Protein AF-A0A2Z5FYG1-F1 (afdb_monomer)

Secondary structure (DSSP, 8-state):
-----------PPPP-----HHHHHHHHHHHHHHH------------PPPP-------------------HHHHHHHHHHHHHHHHHHHHH--SPPPHHHHHHHHHHHHHHHTT-HHHHHHHHHHHHHHHHHHHHHT--------HHHHHHHHHHHHHHHHHHHHHS--------HHHHHHHHHHHHHHHHHHTT-HHHHHHHHHHHHHHHHHHHH-TT---S----------------

Structure (mmCIF, N/CA/C/O backbone):
data_AF-A0A2Z5FYG1-F1
#
_entry.id   AF-A0A2Z5FYG1-F1
#
loop_
_atom_site.group_PDB
_atom_site.id
_atom_site.type_symbol
_atom_site.label_ato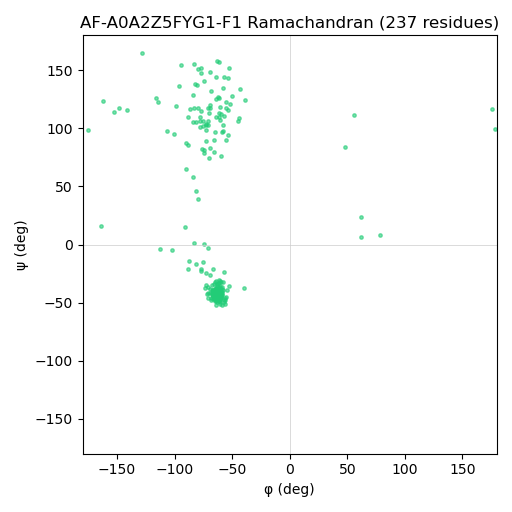m_id
_atom_site.label_alt_id
_atom_site.label_comp_id
_atom_site.label_asym_id
_atom_site.label_entity_id
_atom_site.label_seq_id
_atom_site.pdbx_PDB_ins_code
_atom_site.Cartn_x
_atom_site.Cartn_y
_atom_site.Cartn_z
_atom_site.occupancy
_atom_site.B_iso_or_equiv
_atom_site.auth_seq_id
_atom_site.auth_comp_id
_atom_site.auth_asym_id
_atom_site.auth_atom_id
_atom_site.pdbx_PDB_model_num
ATOM 1 N N . MET A 1 1 ? 10.263 -29.405 50.303 1.00 43.31 1 MET A N 1
ATOM 2 C CA . MET A 1 1 ? 11.324 -29.029 49.344 1.00 43.31 1 MET A CA 1
ATOM 3 C C . MET A 1 1 ? 10.653 -28.436 48.115 1.00 43.31 1 MET A C 1
ATOM 5 O O . MET A 1 1 ? 9.920 -29.148 47.447 1.00 43.31 1 MET A O 1
ATOM 9 N N . LEU A 1 2 ? 10.812 -27.130 47.892 1.00 42.00 2 LEU A N 1
ATOM 10 C CA . LEU A 1 2 ? 10.234 -26.384 46.769 1.00 42.00 2 LEU A CA 1
ATOM 11 C C . LEU A 1 2 ? 11.312 -26.226 45.690 1.00 42.00 2 LEU A C 1
ATOM 13 O O . LEU A 1 2 ? 12.355 -25.636 45.960 1.00 42.00 2 LEU A O 1
ATOM 17 N N . PHE A 1 3 ? 11.075 -26.762 44.493 1.00 39.72 3 PHE A N 1
ATOM 18 C CA . PHE A 1 3 ? 11.929 -26.532 43.326 1.00 39.72 3 PHE A CA 1
ATOM 19 C C . PHE A 1 3 ? 11.439 -25.282 42.585 1.00 39.72 3 PHE A C 1
ATOM 21 O O . PHE A 1 3 ? 10.370 -25.288 41.978 1.00 39.72 3 PHE A O 1
ATOM 28 N N . LEU A 1 4 ? 12.226 -24.207 42.645 1.00 47.41 4 LEU A N 1
ATOM 29 C CA . LEU A 1 4 ? 12.087 -23.033 41.784 1.00 47.41 4 LEU A CA 1
ATOM 30 C C . LEU A 1 4 ? 12.813 -23.322 40.463 1.00 47.41 4 LEU A C 1
ATOM 32 O O . LEU A 1 4 ? 14.042 -23.339 40.412 1.00 47.41 4 LEU A O 1
ATOM 36 N N . GLY A 1 5 ? 12.053 -23.587 39.400 1.00 41.00 5 GLY A N 1
ATOM 37 C CA . GLY A 1 5 ? 12.577 -23.732 38.041 1.00 41.00 5 GLY A CA 1
ATOM 38 C C . GLY A 1 5 ? 12.794 -22.365 37.396 1.00 41.00 5 GLY A C 1
ATOM 39 O O . GLY A 1 5 ? 11.836 -21.697 37.018 1.00 41.00 5 GLY A O 1
ATOM 40 N N . GLY A 1 6 ? 14.054 -21.944 37.279 1.00 40.22 6 GLY A N 1
ATOM 41 C CA . GLY A 1 6 ? 14.446 -20.745 36.544 1.00 40.22 6 GLY A CA 1
ATOM 42 C C . GLY A 1 6 ? 14.439 -20.987 35.034 1.00 40.22 6 GLY A C 1
ATOM 43 O O . GLY A 1 6 ? 15.247 -21.758 34.520 1.00 40.22 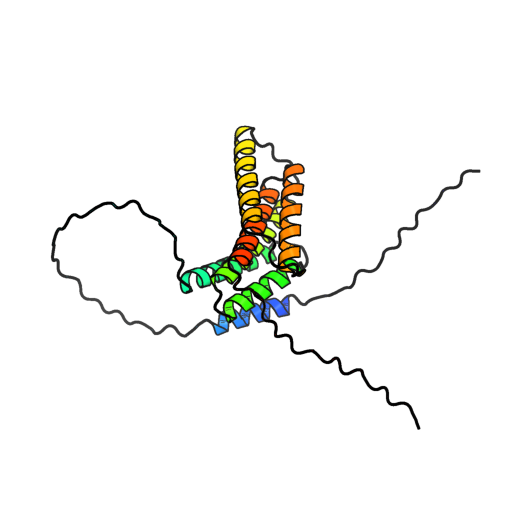6 GLY A O 1
ATOM 44 N N . CYS A 1 7 ? 13.557 -20.297 34.309 1.00 40.06 7 CYS A N 1
ATOM 45 C CA . CYS A 1 7 ? 13.637 -20.195 32.853 1.00 40.06 7 CYS A CA 1
ATOM 46 C C . CYS A 1 7 ? 14.763 -19.225 32.470 1.00 40.06 7 CYS A C 1
ATOM 48 O O . CYS A 1 7 ? 14.637 -18.010 32.610 1.00 40.06 7 CYS A O 1
ATOM 50 N N . SER A 1 8 ? 15.870 -19.778 31.977 1.00 42.34 8 SER A N 1
ATOM 51 C CA . SER A 1 8 ? 16.964 -19.024 31.369 1.00 42.34 8 SER A CA 1
ATOM 52 C C . SER A 1 8 ? 16.563 -18.620 29.945 1.00 42.34 8 SER A C 1
ATOM 54 O O . SER A 1 8 ? 16.493 -19.456 29.043 1.00 42.34 8 SER A O 1
ATOM 56 N N . PHE A 1 9 ? 16.252 -17.339 29.745 1.00 38.59 9 PHE A N 1
ATOM 57 C CA . PHE A 1 9 ? 15.962 -16.772 28.429 1.00 38.59 9 PHE A CA 1
ATOM 58 C C . PHE A 1 9 ? 17.288 -16.535 27.689 1.00 38.59 9 PHE A C 1
ATOM 60 O O . PHE A 1 9 ? 18.014 -15.584 27.974 1.00 38.59 9 PHE A O 1
ATOM 67 N N . ARG A 1 10 ? 17.640 -17.436 26.762 1.00 35.72 10 ARG A N 1
ATOM 68 C CA . ARG A 1 10 ? 18.779 -17.254 25.851 1.00 35.72 10 ARG A CA 1
ATOM 69 C C . ARG A 1 10 ? 18.451 -16.158 24.839 1.00 35.72 10 ARG A C 1
ATOM 71 O O . ARG A 1 10 ? 17.609 -16.342 23.965 1.00 35.72 10 ARG A O 1
ATOM 78 N N . GLN A 1 11 ? 19.166 -15.045 24.934 1.00 36.22 11 GLN A N 1
ATOM 79 C CA . GLN A 1 11 ? 19.187 -13.990 23.931 1.00 36.22 11 GLN A CA 1
ATOM 80 C C . GLN A 1 11 ? 19.980 -14.489 22.714 1.00 36.22 11 GLN A C 1
ATOM 82 O O . GLN A 1 11 ? 21.205 -14.588 22.747 1.00 36.22 11 GLN A O 1
ATOM 87 N N . VAL A 1 12 ? 19.268 -14.881 21.656 1.00 35.41 12 VAL A N 1
ATOM 88 C CA . VAL A 1 12 ? 19.871 -15.263 20.374 1.00 35.41 12 VAL A CA 1
ATOM 89 C C . VAL A 1 12 ? 20.201 -13.975 19.621 1.00 35.41 12 VAL A C 1
ATOM 91 O O . VAL A 1 12 ? 19.312 -13.174 19.338 1.00 35.41 12 VAL A O 1
ATOM 94 N N . GLY A 1 13 ? 21.489 -13.753 19.354 1.00 39.62 13 GLY A N 1
ATOM 95 C CA . GLY A 1 13 ? 21.976 -12.614 18.581 1.00 39.62 13 GLY A CA 1
ATOM 96 C C . GLY A 1 13 ? 21.397 -12.622 17.167 1.00 39.62 13 GLY A C 1
ATOM 97 O O . GLY A 1 13 ? 21.615 -13.564 16.409 1.00 39.62 13 GLY A O 1
ATOM 98 N N . GLY A 1 14 ? 20.649 -11.572 16.829 1.00 30.64 14 GLY A N 1
ATOM 99 C CA . GLY A 1 14 ? 20.221 -11.301 15.461 1.00 30.64 14 GLY A CA 1
ATOM 100 C C . GLY A 1 14 ? 21.373 -10.716 14.633 1.00 30.64 14 GLY A C 1
ATOM 101 O O . GLY A 1 14 ? 22.222 -10.012 15.186 1.00 30.64 14 GLY A O 1
ATOM 102 N N . PRO A 1 15 ? 21.433 -10.991 13.320 1.00 33.28 15 PRO A N 1
ATOM 103 C CA . PRO A 1 15 ? 22.484 -10.473 12.459 1.00 33.28 15 PRO A CA 1
ATOM 104 C C . PRO A 1 15 ? 22.333 -8.957 12.264 1.00 33.28 15 PRO A C 1
ATOM 106 O O . PRO A 1 15 ? 21.329 -8.465 11.751 1.00 33.28 15 PRO A O 1
ATOM 109 N N . THR A 1 16 ? 23.359 -8.209 12.665 1.00 35.19 16 THR A N 1
ATOM 110 C CA . THR A 1 16 ? 23.525 -6.783 12.370 1.00 35.19 16 THR A CA 1
ATOM 111 C C . THR A 1 16 ? 23.899 -6.591 10.903 1.00 35.19 16 THR A C 1
ATOM 113 O O . THR A 1 16 ? 25.077 -6.533 10.557 1.00 35.19 16 THR A O 1
ATOM 116 N N . TRP A 1 17 ? 22.899 -6.463 10.033 1.00 36.38 17 TRP A N 1
ATOM 117 C CA . TRP A 1 17 ? 23.081 -5.891 8.699 1.00 36.38 17 TRP A CA 1
ATOM 118 C C . TRP A 1 17 ? 22.847 -4.384 8.782 1.00 36.38 17 TRP A C 1
ATOM 120 O O . TRP A 1 17 ? 21.736 -3.885 8.620 1.00 36.38 17 TRP A O 1
ATOM 130 N N . LEU A 1 18 ? 23.915 -3.651 9.090 1.00 34.00 18 LEU A N 1
ATOM 131 C CA . LEU A 1 18 ? 23.939 -2.196 9.008 1.00 34.00 18 LEU A CA 1
ATOM 132 C C . LEU A 1 18 ? 24.028 -1.810 7.521 1.00 34.00 18 LEU A C 1
ATOM 134 O O . LEU A 1 18 ? 25.109 -1.527 7.010 1.00 34.00 18 LEU A O 1
ATOM 138 N N . LEU A 1 19 ? 22.905 -1.871 6.796 1.00 43.19 19 LEU A N 1
ATOM 139 C CA . LEU A 1 19 ? 22.842 -1.278 5.462 1.00 43.19 19 LEU A CA 1
ATOM 140 C C . LEU A 1 19 ? 22.858 0.244 5.612 1.00 43.19 19 LEU A C 1
ATOM 142 O O . LEU A 1 19 ? 21.970 0.850 6.216 1.00 43.19 19 LEU A O 1
ATOM 146 N N . ASP A 1 20 ? 23.907 0.837 5.062 1.00 41.97 20 ASP A N 1
ATOM 147 C CA . ASP A 1 20 ? 24.180 2.261 5.081 1.00 41.97 20 ASP A CA 1
ATOM 148 C C . ASP A 1 20 ? 23.065 3.045 4.366 1.00 41.97 20 ASP A C 1
ATOM 150 O O . ASP A 1 20 ? 22.883 2.948 3.148 1.00 41.97 20 ASP A O 1
ATOM 154 N N . GLN A 1 21 ? 22.303 3.840 5.126 1.00 45.19 21 GLN A N 1
ATOM 155 C CA . GLN A 1 21 ? 21.265 4.722 4.581 1.00 45.19 21 GLN A CA 1
ATOM 156 C C . GLN A 1 21 ? 21.822 5.699 3.534 1.00 45.19 21 GLN A C 1
ATOM 158 O O . GLN A 1 21 ? 21.064 6.154 2.671 1.00 45.19 21 GLN A O 1
ATOM 163 N N . SER A 1 22 ? 23.127 5.991 3.575 1.00 48.62 22 SER A N 1
ATOM 164 C CA . SER A 1 22 ? 23.772 6.890 2.624 1.00 48.62 22 SER A CA 1
ATOM 165 C C . SER A 1 22 ? 23.931 6.280 1.223 1.00 48.62 22 SER A C 1
ATOM 167 O O . SER A 1 22 ? 23.905 7.005 0.230 1.00 48.62 22 SER A O 1
ATOM 169 N N . SER A 1 23 ? 23.959 4.946 1.099 1.00 52.69 23 SER A N 1
ATOM 170 C CA . SER A 1 23 ? 23.992 4.266 -0.205 1.00 52.69 23 SER A CA 1
ATOM 171 C C . SER A 1 23 ? 22.669 4.414 -0.961 1.00 52.69 23 SER A C 1
ATOM 173 O O . SER A 1 23 ? 22.653 4.635 -2.172 1.00 52.69 23 SER A O 1
ATOM 175 N N . LEU A 1 24 ? 21.544 4.351 -0.241 1.00 49.91 24 LEU A N 1
ATOM 176 C CA . LEU A 1 24 ? 20.231 4.569 -0.839 1.00 49.91 24 LEU A CA 1
ATOM 177 C C . LEU A 1 24 ? 20.052 6.045 -1.196 1.00 49.91 24 LEU A C 1
ATOM 179 O O . LEU A 1 24 ? 19.647 6.324 -2.318 1.00 49.91 24 LEU A O 1
ATOM 183 N N . SER A 1 25 ? 20.384 6.993 -0.308 1.00 55.81 25 SER A N 1
ATOM 184 C CA . SER A 1 25 ? 20.294 8.433 -0.619 1.00 55.81 25 SER A CA 1
ATOM 185 C C . SER A 1 25 ? 21.180 8.850 -1.799 1.00 55.81 25 SER A C 1
ATOM 187 O O . SER A 1 25 ? 20.731 9.656 -2.613 1.00 55.81 25 SER A O 1
ATOM 189 N N . ALA A 1 26 ? 22.365 8.254 -1.957 1.00 55.12 26 ALA A N 1
ATOM 190 C CA . ALA A 1 26 ? 23.214 8.443 -3.132 1.00 55.12 26 ALA A CA 1
ATOM 191 C C . ALA A 1 26 ? 22.562 7.886 -4.412 1.00 55.12 26 ALA A C 1
ATOM 193 O O . ALA A 1 26 ? 22.450 8.604 -5.404 1.00 55.12 26 ALA A O 1
ATOM 194 N N . GLN A 1 27 ? 22.015 6.663 -4.365 1.00 57.75 27 GLN A N 1
ATOM 195 C CA . GLN A 1 27 ? 21.244 6.098 -5.485 1.00 57.75 27 GLN A CA 1
ATOM 196 C C . GLN A 1 27 ? 20.013 6.950 -5.842 1.00 57.75 27 GLN A C 1
ATOM 198 O O . GLN A 1 27 ? 19.636 7.027 -7.012 1.00 57.75 27 GLN A O 1
ATOM 203 N N . TRP A 1 28 ? 19.388 7.609 -4.859 1.00 57.28 28 TRP A N 1
ATOM 204 C CA . TRP A 1 28 ? 18.275 8.536 -5.077 1.00 57.28 28 TRP A CA 1
ATOM 205 C C . TRP A 1 28 ? 18.728 9.852 -5.731 1.00 57.28 28 TRP A C 1
ATOM 207 O O . TRP A 1 28 ? 18.057 10.329 -6.648 1.00 57.28 28 TRP A O 1
ATOM 217 N N . ALA A 1 29 ? 19.852 10.428 -5.294 1.00 54.88 29 ALA A N 1
ATOM 218 C CA . ALA A 1 29 ? 20.389 11.678 -5.835 1.00 54.88 29 ALA A CA 1
ATOM 219 C C . ALA A 1 29 ? 20.848 11.530 -7.298 1.00 54.88 29 ALA A C 1
ATOM 221 O O . ALA A 1 29 ? 20.480 12.350 -8.143 1.00 54.88 29 ALA A O 1
ATOM 222 N N . ASP A 1 30 ? 21.550 10.441 -7.622 1.00 53.47 30 ASP A N 1
ATOM 223 C CA . ASP A 1 30 ? 22.027 10.160 -8.982 1.00 53.47 30 ASP A CA 1
ATOM 224 C C . ASP A 1 30 ? 20.871 9.950 -9.977 1.00 53.47 30 ASP A C 1
ATOM 226 O O . ASP A 1 30 ? 20.964 10.319 -11.153 1.00 53.47 30 ASP A O 1
ATOM 230 N N . LEU A 1 31 ? 19.739 9.409 -9.512 1.00 49.47 31 LEU A N 1
ATOM 231 C CA . LEU A 1 31 ? 18.549 9.175 -10.334 1.00 49.47 31 LEU A CA 1
ATOM 232 C C . LEU A 1 31 ? 17.790 10.472 -10.665 1.00 49.47 31 LEU A C 1
ATOM 234 O O . LEU A 1 31 ? 17.264 10.613 -11.775 1.00 49.47 31 LEU A O 1
ATOM 238 N N . VAL A 1 32 ? 17.724 11.413 -9.716 1.00 56.59 32 VAL A N 1
ATOM 239 C CA . VAL A 1 32 ? 17.143 12.748 -9.944 1.00 56.59 32 VAL A CA 1
ATOM 240 C C . VAL A 1 32 ? 18.028 13.542 -10.907 1.00 56.59 32 VAL A C 1
ATOM 242 O O . VAL A 1 32 ? 17.509 14.152 -11.840 1.00 56.59 32 VAL A O 1
ATOM 245 N N . ALA A 1 33 ? 19.352 13.463 -10.741 1.00 52.75 33 ALA A N 1
ATOM 246 C CA . ALA A 1 33 ? 20.316 14.134 -11.610 1.00 52.75 33 ALA A CA 1
ATOM 247 C C . ALA A 1 33 ? 20.340 13.566 -13.044 1.00 52.75 33 ALA A C 1
ATOM 249 O O . ALA A 1 33 ? 20.490 14.316 -14.007 1.00 52.75 33 ALA A O 1
ATOM 250 N N . SER A 1 34 ? 20.138 12.254 -13.214 1.00 49.41 34 SER A N 1
ATOM 251 C CA . SER A 1 34 ? 20.194 11.608 -14.536 1.00 49.41 34 SER A CA 1
ATOM 252 C C . SER A 1 34 ? 18.947 11.835 -15.405 1.00 49.41 34 SER A C 1
ATOM 254 O O . SER A 1 34 ? 19.026 11.702 -16.623 1.00 49.41 34 SER A O 1
ATOM 256 N N . ASN A 1 35 ? 17.798 12.192 -14.816 1.00 47.94 35 ASN A N 1
ATOM 257 C CA . ASN A 1 35 ? 16.541 12.411 -15.555 1.00 47.94 35 ASN A CA 1
ATOM 258 C C . ASN A 1 35 ? 16.196 13.891 -15.788 1.00 47.94 35 ASN A C 1
ATOM 260 O O . ASN A 1 35 ? 15.241 14.201 -16.507 1.00 47.94 35 ASN A O 1
ATOM 264 N N . SER A 1 36 ? 16.981 14.823 -15.245 1.00 41.06 36 SER A N 1
ATOM 265 C CA . SER A 1 36 ? 16.921 16.233 -15.627 1.00 41.06 36 SER A CA 1
ATOM 266 C C . SER A 1 36 ? 17.566 16.448 -16.999 1.00 41.06 36 SER A C 1
ATOM 268 O O . SER A 1 36 ? 18.714 16.865 -17.108 1.00 41.06 36 SER A O 1
ATOM 270 N N . SER A 1 37 ? 16.822 16.173 -18.072 1.00 41.38 37 SER A N 1
ATOM 271 C CA . SER A 1 37 ? 17.194 16.663 -19.406 1.00 41.38 37 SER A CA 1
ATOM 272 C C . SER A 1 37 ? 17.154 18.201 -19.441 1.00 41.38 37 SER A C 1
ATOM 274 O O . SER A 1 37 ? 16.271 18.802 -18.816 1.00 41.38 37 SER A O 1
ATOM 276 N N . PRO A 1 38 ? 18.068 18.864 -20.174 1.00 40.81 38 PRO A N 1
ATOM 277 C CA . PRO A 1 38 ? 18.147 20.318 -20.210 1.00 40.81 38 PRO A CA 1
ATOM 278 C C . PRO A 1 38 ? 16.874 20.909 -20.824 1.00 40.81 38 PRO A C 1
ATOM 280 O O . PRO A 1 38 ? 16.472 20.565 -21.939 1.00 40.81 38 PRO A O 1
ATOM 283 N N . LYS A 1 39 ? 16.228 21.818 -20.085 1.00 38.03 39 LYS A N 1
ATOM 284 C CA . LYS A 1 39 ? 15.112 22.620 -20.592 1.00 38.03 39 LYS A CA 1
ATOM 285 C C . LYS A 1 39 ? 15.607 23.427 -21.793 1.00 38.03 39 LYS A C 1
ATOM 287 O O . LYS A 1 39 ? 16.398 24.349 -21.633 1.00 38.03 39 LYS A O 1
ATOM 292 N N . LYS A 1 40 ? 15.110 23.109 -22.990 1.00 43.22 40 LYS A N 1
ATOM 293 C CA . LYS A 1 40 ? 15.168 24.023 -24.136 1.00 43.22 40 LYS A CA 1
ATOM 294 C C . LYS A 1 40 ? 14.370 25.272 -23.761 1.00 43.22 40 LYS A C 1
ATOM 296 O O . LYS A 1 40 ? 13.148 25.200 -23.619 1.00 43.22 40 LYS A O 1
ATOM 301 N N . GLU A 1 41 ? 15.062 26.387 -23.562 1.00 44.53 41 GLU A N 1
ATOM 302 C CA . GLU A 1 41 ? 14.447 27.700 -23.395 1.00 44.53 41 GLU A CA 1
ATOM 303 C C . GLU A 1 41 ? 13.555 27.993 -24.603 1.00 44.53 41 GLU A C 1
ATOM 305 O O . GLU A 1 41 ? 14.001 28.027 -25.750 1.00 44.53 41 GLU A O 1
ATOM 310 N N . ARG A 1 42 ? 12.256 28.149 -24.343 1.00 39.62 42 ARG A N 1
ATOM 311 C CA . ARG A 1 42 ? 11.272 28.549 -25.341 1.00 39.62 42 ARG A CA 1
ATOM 312 C C . ARG A 1 42 ? 11.000 30.033 -25.136 1.00 39.62 42 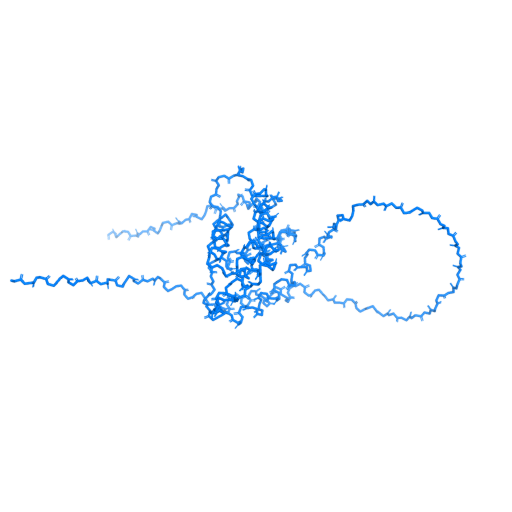ARG A C 1
ATOM 314 O O . ARG A 1 42 ? 10.185 30.411 -24.303 1.00 39.62 42 ARG A O 1
ATOM 321 N N . THR A 1 43 ? 11.699 30.863 -25.897 1.00 44.12 43 THR A N 1
ATOM 322 C CA . THR A 1 43 ? 11.382 32.277 -26.101 1.00 44.12 43 THR A CA 1
ATOM 323 C C . THR A 1 43 ? 9.992 32.389 -26.730 1.00 44.12 43 THR A C 1
ATOM 325 O O . THR A 1 43 ? 9.786 32.058 -27.895 1.00 44.12 43 THR A O 1
ATOM 328 N N . THR A 1 44 ? 9.006 32.830 -25.950 1.00 42.59 44 THR A N 1
ATOM 329 C CA . THR A 1 44 ? 7.662 33.182 -26.432 1.00 42.59 44 THR A CA 1
ATOM 330 C C . THR A 1 44 ? 7.492 34.697 -26.432 1.00 42.59 44 THR A C 1
ATOM 332 O O . THR A 1 44 ? 7.161 35.286 -25.407 1.00 42.59 44 THR A O 1
ATOM 335 N N . LEU A 1 45 ? 7.689 35.318 -27.598 1.00 40.72 45 LEU A N 1
ATOM 336 C CA . LEU A 1 45 ? 7.115 36.621 -27.941 1.00 40.72 45 LEU A CA 1
ATOM 337 C C . LEU A 1 45 ? 5.717 36.371 -28.528 1.00 40.72 45 LEU A C 1
ATOM 339 O O . LEU A 1 45 ? 5.580 35.705 -29.553 1.00 40.72 45 LEU A O 1
ATOM 343 N N . MET A 1 46 ? 4.677 36.858 -27.853 1.00 40.53 46 MET A N 1
ATOM 344 C CA . MET A 1 46 ? 3.298 36.832 -28.353 1.00 40.53 46 MET A CA 1
ATOM 345 C C . MET A 1 46 ? 3.037 37.959 -29.361 1.00 40.53 46 MET A C 1
ATOM 347 O O . MET A 1 46 ? 3.566 39.059 -29.205 1.00 40.53 46 MET A O 1
ATOM 351 N N . PRO A 1 47 ? 2.105 37.734 -30.303 1.00 45.34 47 PRO A N 1
ATOM 352 C CA . PRO A 1 47 ? 1.029 38.701 -30.534 1.00 45.34 47 PRO A CA 1
ATOM 353 C C . PRO A 1 47 ? -0.380 38.046 -30.514 1.00 45.34 47 PRO A C 1
ATOM 355 O O . PRO A 1 47 ? -0.496 36.818 -30.530 1.00 45.34 47 PRO A O 1
ATOM 358 N N . PRO A 1 48 ? -1.468 38.840 -30.404 1.00 48.66 48 PRO A N 1
ATOM 359 C CA . PRO A 1 48 ? -2.770 38.393 -29.886 1.00 48.66 48 PRO A CA 1
ATOM 360 C C . PRO A 1 48 ? -3.669 37.691 -30.927 1.00 48.66 48 PRO A C 1
ATOM 362 O O . PRO A 1 48 ? -3.573 37.988 -32.121 1.00 48.66 48 PRO A O 1
ATOM 365 N N . PRO A 1 49 ? -4.615 36.820 -30.508 1.00 44.00 49 PRO A N 1
ATOM 366 C CA . PRO A 1 49 ? -5.533 36.156 -31.430 1.00 44.00 49 PRO A CA 1
ATOM 367 C C . PRO A 1 49 ? -6.757 37.023 -31.775 1.00 44.00 49 PRO A C 1
ATOM 369 O O . PRO A 1 49 ? -7.484 37.508 -30.905 1.00 44.00 49 PRO A O 1
ATOM 372 N N . LYS A 1 50 ? -7.011 37.175 -33.082 1.00 41.50 50 LYS A N 1
ATOM 373 C CA . LYS A 1 50 ? -8.241 37.752 -33.645 1.00 41.50 50 LYS A CA 1
ATOM 374 C C . LYS A 1 50 ? -9.412 36.767 -33.528 1.00 41.50 50 LYS A C 1
ATOM 376 O O . LYS A 1 50 ? -9.268 35.569 -33.748 1.00 41.50 50 LYS A O 1
ATOM 381 N N . LYS A 1 51 ? -10.582 37.325 -33.212 1.00 46.28 51 LYS A N 1
ATOM 382 C CA . LYS A 1 51 ? -11.895 36.671 -33.124 1.00 46.28 51 LYS A CA 1
ATOM 383 C C . LYS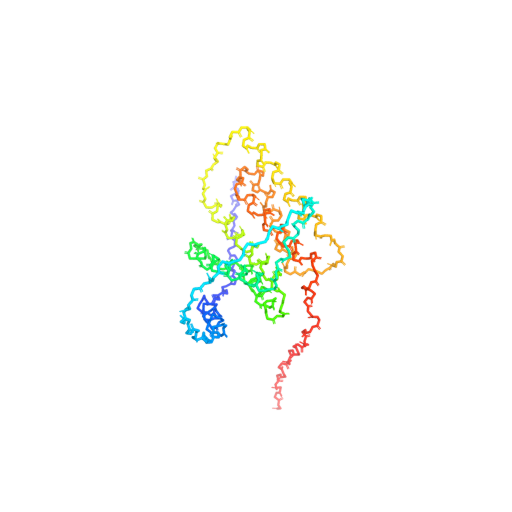 A 1 51 ? -12.292 35.992 -34.443 1.00 46.28 51 LYS A C 1
ATOM 385 O O . LYS A 1 51 ? -12.274 36.642 -35.484 1.00 46.28 51 LYS A O 1
ATOM 390 N N . ALA A 1 52 ? -12.800 34.765 -34.360 1.00 42.22 52 ALA A N 1
ATOM 391 C CA . ALA A 1 52 ? -13.802 34.242 -35.287 1.00 42.22 52 ALA A CA 1
ATOM 392 C C . ALA A 1 52 ? -14.706 33.254 -34.538 1.00 42.22 52 ALA A C 1
ATOM 394 O O . ALA A 1 52 ? -14.256 32.244 -34.002 1.00 42.22 52 ALA A O 1
ATOM 395 N N . ALA A 1 53 ? -15.987 33.598 -34.463 1.00 44.88 53 ALA A N 1
ATOM 396 C CA . ALA A 1 53 ? -17.045 32.755 -33.941 1.00 44.88 53 ALA A CA 1
ATOM 397 C C . ALA A 1 53 ? -17.493 31.755 -35.016 1.00 44.88 53 ALA A C 1
ATOM 399 O O . ALA A 1 53 ? -17.725 32.153 -36.154 1.00 44.88 53 ALA A O 1
ATOM 400 N N . ALA A 1 54 ? -17.714 30.495 -34.641 1.00 40.00 54 ALA A N 1
ATOM 401 C CA . ALA A 1 54 ? -18.615 29.602 -35.366 1.00 40.00 54 ALA A CA 1
ATOM 402 C C . ALA A 1 54 ? -19.196 28.548 -34.413 1.00 40.00 54 ALA A C 1
ATOM 404 O O . ALA A 1 54 ? -18.493 27.710 -33.855 1.00 40.00 54 ALA A O 1
ATOM 405 N N . LYS A 1 55 ? -20.514 28.638 -34.222 1.00 47.84 55 LYS A N 1
ATOM 406 C CA . LYS A 1 55 ? -21.378 27.688 -33.517 1.00 47.84 55 LYS A CA 1
ATOM 407 C C . LYS A 1 55 ? -21.282 26.290 -34.142 1.00 47.84 55 LYS A C 1
ATOM 409 O O . LYS A 1 55 ? -21.333 26.189 -35.364 1.00 47.84 55 LYS A O 1
ATOM 414 N N . LYS A 1 56 ? -21.348 25.236 -33.318 1.00 44.06 56 LYS A N 1
ATOM 415 C CA . LYS A 1 56 ? -22.167 24.036 -33.589 1.00 44.06 56 LYS A CA 1
ATOM 416 C C . LYS A 1 56 ? -22.383 23.218 -32.312 1.00 44.06 56 LYS A C 1
ATOM 418 O O . LYS A 1 56 ? -21.443 22.822 -31.636 1.00 44.06 56 LYS A O 1
ATOM 423 N N . ALA A 1 57 ? -23.658 23.011 -32.000 1.00 47.28 57 ALA A N 1
ATOM 424 C CA . ALA A 1 57 ? -24.150 22.077 -31.002 1.00 47.28 57 ALA A CA 1
ATOM 425 C C . ALA A 1 57 ? -23.928 20.626 -31.466 1.00 47.28 57 ALA A C 1
ATOM 427 O O . ALA A 1 57 ? -24.025 20.344 -32.660 1.00 47.28 57 ALA A O 1
ATOM 428 N N . GLY A 1 58 ? -23.696 19.704 -30.527 1.00 38.06 58 GLY A N 1
ATOM 429 C CA . GLY A 1 58 ? -23.638 18.275 -30.835 1.00 38.06 58 GLY A CA 1
ATOM 430 C C . GLY A 1 58 ? -23.321 17.382 -29.634 1.00 38.06 58 GLY A C 1
ATOM 431 O O . GLY A 1 58 ? -22.162 17.213 -29.296 1.00 38.06 58 GLY A O 1
ATOM 432 N N . LYS A 1 59 ? -24.381 16.791 -29.064 1.00 40.25 59 LYS A N 1
ATOM 433 C CA . LYS A 1 59 ? -24.456 15.534 -28.287 1.00 40.25 59 LYS A CA 1
ATOM 434 C C . LYS A 1 59 ? -23.565 15.348 -27.043 1.00 40.25 59 LYS A C 1
ATOM 436 O O . LYS A 1 59 ? -22.382 15.048 -27.119 1.00 40.25 59 LYS A O 1
ATOM 441 N N . LYS A 1 60 ? -24.239 15.332 -25.884 1.00 50.44 60 LYS A N 1
ATOM 442 C CA . LYS A 1 60 ? -23.823 14.583 -24.690 1.00 50.44 60 LYS A CA 1
ATOM 443 C C . LYS A 1 60 ? -23.782 13.085 -25.022 1.00 50.44 60 LYS A C 1
ATOM 445 O O . LYS A 1 60 ? -24.797 12.532 -25.440 1.00 50.44 60 LYS A O 1
ATOM 450 N N . THR A 1 61 ? -22.650 12.438 -24.777 1.00 43.78 61 THR A N 1
ATOM 451 C CA . THR A 1 61 ? -22.532 10.979 -24.640 1.00 43.78 61 THR A CA 1
ATOM 452 C C . THR A 1 61 ? -22.087 10.664 -23.211 1.00 43.78 61 THR A C 1
ATOM 454 O O . THR A 1 61 ? -21.068 11.207 -22.785 1.00 43.78 61 THR A O 1
ATOM 457 N N . PRO A 1 62 ? -22.803 9.812 -22.457 1.00 53.16 62 PRO A N 1
ATOM 458 C CA . PRO A 1 62 ? -22.275 9.205 -21.245 1.00 53.16 62 PRO A CA 1
ATOM 459 C C . PRO A 1 62 ? -21.460 7.975 -21.666 1.00 53.16 62 PRO A C 1
ATOM 461 O O . PRO A 1 62 ? -21.996 7.062 -22.288 1.00 53.16 62 PRO A O 1
ATOM 464 N N . GLY A 1 63 ? -20.156 7.956 -21.401 1.00 38.78 63 GLY A N 1
ATOM 465 C CA . GLY A 1 63 ? -19.332 6.824 -21.824 1.00 38.78 63 GLY A CA 1
ATOM 466 C C . GLY A 1 63 ? -17.888 6.906 -21.353 1.00 38.78 63 GLY A C 1
ATOM 467 O O . GLY A 1 63 ? -17.074 7.574 -21.974 1.00 38.78 63 GLY A O 1
ATOM 46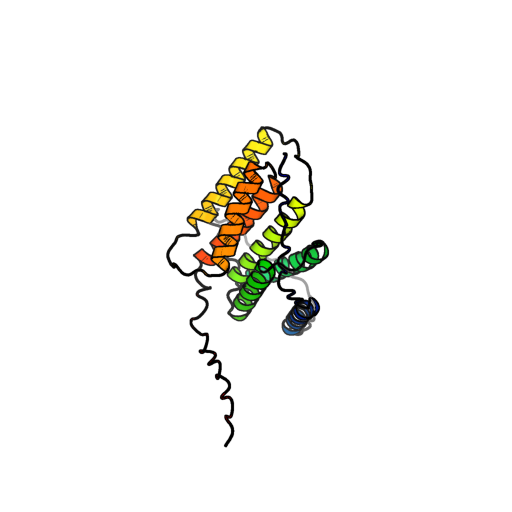8 N N . HIS A 1 64 ? -17.608 6.189 -20.265 1.00 40.47 64 HIS A N 1
ATOM 469 C CA . HIS A 1 64 ? -16.301 5.676 -19.847 1.00 40.47 64 HIS A CA 1
ATOM 470 C C . HIS A 1 64 ? -15.104 6.640 -19.865 1.00 40.47 64 HIS A C 1
ATOM 472 O O . HIS A 1 64 ? -14.224 6.570 -20.722 1.00 40.47 64 HIS A O 1
ATOM 478 N N . HIS A 1 65 ? -14.973 7.415 -18.786 1.00 38.28 65 HIS A N 1
ATOM 479 C CA . HIS A 1 65 ? -13.665 7.870 -18.313 1.00 38.28 65 HIS A CA 1
ATOM 480 C C . HIS A 1 65 ? -12.888 6.679 -17.730 1.00 38.28 65 HIS A C 1
ATOM 482 O O . HIS A 1 65 ? -12.740 6.543 -16.521 1.00 38.28 65 HIS A O 1
ATOM 488 N N . HIS A 1 66 ? -12.379 5.794 -18.587 1.00 42.59 66 HIS A N 1
ATOM 489 C CA . HIS A 1 66 ? -11.147 5.105 -18.226 1.00 42.59 66 HIS A CA 1
ATOM 490 C C . HIS A 1 66 ? -10.043 6.134 -18.418 1.00 42.59 66 HIS A C 1
ATOM 492 O O . HIS A 1 66 ? -9.665 6.425 -19.555 1.00 42.59 66 HIS A O 1
ATOM 498 N N . GLU A 1 67 ? -9.571 6.728 -17.321 1.00 47.91 67 GLU A N 1
ATOM 499 C CA . GLU A 1 67 ? -8.310 7.462 -17.302 1.00 47.91 67 GLU A CA 1
ATOM 500 C C . GLU A 1 67 ? -7.211 6.519 -17.803 1.00 47.91 67 GLU A C 1
ATOM 502 O O . GLU A 1 67 ? -6.583 5.764 -17.062 1.00 47.91 67 GLU A O 1
ATOM 507 N N . LYS A 1 68 ? -6.996 6.526 -19.119 1.00 54.69 68 LYS A N 1
ATOM 508 C CA . LYS A 1 68 ? -5.770 6.038 -19.726 1.00 54.69 68 LYS A CA 1
ATOM 509 C C . LYS A 1 68 ? -4.704 7.045 -19.327 1.00 54.69 68 LYS A C 1
ATOM 511 O O . LYS A 1 68 ? -4.432 7.990 -20.063 1.00 54.69 68 LYS A O 1
ATOM 516 N N . HIS A 1 69 ? -4.148 6.881 -18.130 1.00 56.06 69 HIS A N 1
ATOM 517 C CA . HIS A 1 69 ? -2.914 7.558 -17.776 1.00 56.06 69 HIS A CA 1
ATOM 518 C C . HIS A 1 69 ? -1.900 7.209 -18.865 1.00 56.06 69 HIS A C 1
ATOM 520 O O . HIS A 1 69 ? -1.596 6.042 -19.107 1.00 56.06 69 HIS A O 1
ATOM 526 N N . GLY A 1 70 ? -1.460 8.221 -19.610 1.00 66.50 70 GLY A N 1
ATOM 527 C CA . GLY A 1 70 ? -0.361 8.032 -20.543 1.00 66.50 70 GLY A CA 1
ATOM 528 C C . GLY A 1 70 ? 0.896 7.618 -19.769 1.00 66.50 70 GLY A C 1
ATOM 529 O O . GLY A 1 70 ? 1.016 7.959 -18.589 1.00 66.50 70 GLY A O 1
ATOM 530 N N . PRO A 1 71 ? 1.869 6.959 -20.413 1.00 72.75 71 PRO A N 1
ATOM 531 C CA . PRO A 1 71 ? 3.104 6.522 -19.754 1.00 72.75 71 PRO A CA 1
ATOM 532 C C . PRO A 1 71 ? 3.824 7.666 -19.012 1.00 72.75 71 PRO A C 1
ATOM 534 O O . PRO A 1 71 ? 4.312 7.480 -17.902 1.00 72.75 71 PRO A O 1
ATOM 537 N N . ALA A 1 72 ? 3.789 8.891 -19.554 1.00 83.62 72 ALA A N 1
ATOM 538 C CA . ALA A 1 72 ? 4.315 10.085 -18.886 1.00 83.62 72 ALA A CA 1
ATOM 539 C C . ALA A 1 72 ? 3.549 10.475 -17.602 1.00 83.62 72 ALA A C 1
ATOM 541 O O . ALA A 1 72 ? 4.150 10.963 -16.646 1.00 83.62 72 ALA A O 1
ATOM 542 N N . SER A 1 73 ? 2.232 10.252 -17.562 1.00 90.69 73 SER A N 1
ATOM 543 C CA . SER A 1 73 ? 1.397 10.512 -16.382 1.00 90.69 73 SER A CA 1
ATOM 544 C C . SER A 1 73 ? 1.681 9.508 -15.268 1.00 90.69 73 SER A C 1
ATOM 546 O O . SER A 1 73 ? 1.764 9.901 -14.106 1.00 90.69 73 SER A O 1
ATOM 548 N N . ASP A 1 74 ? 1.845 8.228 -15.606 1.00 92.19 74 ASP A N 1
ATOM 549 C CA . ASP A 1 74 ? 2.191 7.196 -14.626 1.00 92.19 74 ASP A CA 1
ATOM 550 C C . ASP A 1 74 ? 3.608 7.402 -14.076 1.00 92.19 74 ASP A C 1
ATOM 552 O O . ASP A 1 74 ? 3.822 7.278 -12.873 1.00 92.19 74 ASP A O 1
ATOM 556 N N . LEU A 1 75 ? 4.565 7.801 -14.922 1.00 92.69 75 LEU A N 1
ATOM 557 C CA . LEU A 1 75 ? 5.926 8.109 -14.481 1.00 92.69 75 LEU A CA 1
ATOM 558 C C . LEU A 1 75 ? 5.959 9.307 -13.523 1.00 92.69 75 LEU A C 1
ATOM 560 O O . LEU A 1 75 ? 6.613 9.251 -12.483 1.00 92.69 75 LEU A O 1
ATOM 564 N N . ARG A 1 76 ? 5.209 10.374 -13.830 1.00 95.12 76 ARG A N 1
ATOM 565 C CA . ARG A 1 76 ? 5.034 11.504 -12.906 1.00 95.12 76 ARG A CA 1
ATOM 566 C C . ARG A 1 76 ? 4.456 11.032 -11.571 1.00 95.12 76 ARG A C 1
ATOM 568 O O . ARG A 1 76 ? 4.999 11.383 -10.527 1.00 95.12 76 ARG A O 1
ATOM 575 N N . ARG A 1 77 ? 3.400 10.210 -11.601 1.00 95.44 77 ARG A N 1
ATOM 576 C CA . ARG A 1 77 ? 2.779 9.652 -10.389 1.00 95.44 77 ARG A CA 1
ATOM 577 C C . ARG A 1 77 ? 3.775 8.820 -9.573 1.00 95.44 77 ARG A C 1
ATOM 579 O O . ARG A 1 77 ? 3.831 8.970 -8.357 1.00 95.44 77 ARG A O 1
ATOM 586 N N . ALA A 1 78 ? 4.603 8.003 -10.225 1.00 94.94 78 ALA A N 1
ATOM 587 C CA . ALA A 1 78 ? 5.666 7.251 -9.562 1.00 94.94 78 ALA A CA 1
ATOM 588 C C . ALA A 1 78 ? 6.632 8.183 -8.809 1.00 94.94 78 ALA A C 1
ATOM 590 O O . ALA A 1 78 ? 6.862 7.989 -7.617 1.00 94.94 78 ALA A O 1
ATOM 591 N N . TYR A 1 79 ? 7.128 9.243 -9.454 1.00 94.62 79 TYR A N 1
ATOM 592 C CA . TYR A 1 79 ? 8.018 10.211 -8.801 1.00 94.62 79 TYR A CA 1
ATOM 593 C C . TYR A 1 79 ? 7.351 10.993 -7.661 1.00 94.62 79 TYR A C 1
ATOM 595 O O . TYR A 1 79 ? 8.012 11.318 -6.676 1.00 94.62 79 TYR A O 1
ATOM 603 N N . GLU A 1 80 ? 6.051 11.270 -7.746 1.00 96.25 80 GLU A N 1
ATOM 604 C CA . GLU A 1 80 ? 5.316 11.885 -6.638 1.00 96.25 80 GLU A CA 1
ATOM 605 C C . GLU A 1 80 ? 5.265 10.975 -5.412 1.00 96.25 80 GLU A C 1
ATOM 607 O O . GLU A 1 80 ? 5.598 11.422 -4.313 1.00 96.25 80 GLU A O 1
ATOM 612 N N . HIS A 1 81 ? 4.899 9.701 -5.593 1.00 96.38 81 HIS A N 1
ATOM 613 C CA . HIS A 1 81 ? 4.916 8.723 -4.504 1.00 96.38 81 HIS A CA 1
ATOM 614 C C . HIS A 1 81 ? 6.325 8.592 -3.917 1.00 96.38 81 HIS A C 1
ATOM 616 O O . HIS A 1 81 ? 6.500 8.626 -2.702 1.00 96.38 81 HIS A O 1
ATOM 622 N N . MET A 1 82 ? 7.345 8.548 -4.775 1.00 92.25 82 MET A N 1
ATOM 623 C CA . MET A 1 82 ? 8.754 8.513 -4.381 1.00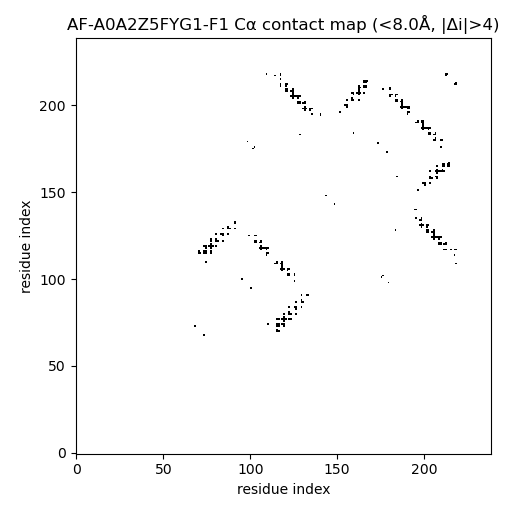 92.25 82 MET A CA 1
ATOM 624 C C . MET A 1 82 ? 9.145 9.690 -3.474 1.00 92.25 82 MET A C 1
ATOM 626 O O . MET A 1 82 ? 9.750 9.488 -2.420 1.00 92.25 82 MET A O 1
ATOM 630 N N . GLY A 1 83 ? 8.761 10.914 -3.849 1.00 91.94 83 GLY A N 1
ATOM 631 C CA . GLY A 1 83 ? 9.020 12.114 -3.053 1.00 91.94 83 GLY A CA 1
ATOM 632 C C . GLY A 1 83 ? 8.318 12.083 -1.694 1.00 91.94 83 GLY A C 1
ATOM 633 O O . GLY A 1 83 ? 8.928 12.410 -0.677 1.00 91.94 83 GLY A O 1
ATOM 634 N N . ARG A 1 84 ? 7.061 11.626 -1.645 1.00 94.00 84 ARG A N 1
ATOM 635 C CA . ARG A 1 84 ? 6.316 11.487 -0.382 1.00 94.00 84 ARG A CA 1
ATOM 636 C C . ARG A 1 84 ? 6.936 10.434 0.530 1.00 94.00 84 ARG A C 1
ATOM 638 O O . ARG A 1 84 ? 7.126 10.700 1.712 1.00 94.00 84 ARG A O 1
ATOM 645 N N . ILE A 1 85 ? 7.331 9.281 -0.010 1.00 91.88 85 ILE A N 1
ATOM 646 C CA . ILE A 1 85 ? 8.018 8.225 0.749 1.00 91.88 85 ILE A CA 1
ATOM 647 C C . ILE A 1 85 ? 9.325 8.752 1.346 1.00 91.88 85 ILE A C 1
ATOM 649 O O . ILE A 1 85 ? 9.616 8.467 2.506 1.00 91.88 85 ILE A O 1
ATOM 653 N N . ALA A 1 86 ? 10.098 9.547 0.600 1.00 89.00 86 ALA A N 1
ATOM 654 C CA . ALA A 1 86 ? 11.330 10.144 1.116 1.00 89.00 86 ALA A CA 1
ATOM 655 C C . ALA A 1 86 ? 11.076 11.021 2.357 1.00 89.00 86 ALA A C 1
ATOM 657 O O . ALA A 1 86 ? 11.827 10.932 3.327 1.00 89.00 86 ALA A O 1
ATOM 658 N N . VAL A 1 87 ? 9.989 11.801 2.364 1.00 89.50 87 VAL A N 1
ATOM 659 C CA . VAL A 1 87 ? 9.565 12.596 3.530 1.00 89.50 87 VAL A CA 1
ATOM 660 C C . VAL A 1 87 ? 9.089 11.696 4.676 1.00 89.50 87 VAL A C 1
ATOM 662 O O . VAL A 1 87 ? 9.507 11.875 5.820 1.00 89.50 87 VAL A O 1
ATOM 665 N N . LEU A 1 88 ? 8.260 10.687 4.387 1.00 87.69 88 LEU A N 1
ATOM 666 C CA . LEU A 1 88 ? 7.734 9.767 5.405 1.00 87.69 88 LEU A CA 1
ATOM 667 C C . LEU A 1 88 ? 8.851 8.989 6.111 1.00 87.69 88 LEU A C 1
ATOM 669 O O . LEU A 1 88 ? 8.804 8.806 7.326 1.00 87.69 88 LEU A O 1
ATOM 673 N N . ARG A 1 89 ? 9.902 8.601 5.381 1.00 83.56 89 ARG A N 1
ATOM 674 C CA . ARG A 1 89 ? 11.072 7.905 5.937 1.00 83.56 89 ARG A CA 1
ATOM 675 C C . ARG A 1 89 ? 11.823 8.714 6.987 1.00 83.56 89 ARG A C 1
ATOM 677 O O . ARG A 1 89 ? 12.359 8.114 7.906 1.00 83.56 89 ARG A O 1
ATOM 684 N N . GLN A 1 90 ? 11.832 10.043 6.897 1.00 82.94 90 GLN A N 1
ATOM 685 C CA . GLN A 1 90 ? 12.449 10.894 7.924 1.00 82.94 90 GLN A CA 1
ATOM 686 C C . GLN A 1 90 ? 11.665 10.866 9.244 1.00 82.94 90 GLN A C 1
ATOM 688 O O . GLN A 1 90 ? 12.230 11.089 10.311 1.00 82.94 90 GLN A O 1
ATOM 693 N N . SER A 1 91 ? 10.361 10.589 9.171 1.00 80.06 91 SER A N 1
ATOM 694 C CA . SER A 1 91 ? 9.466 10.527 10.333 1.00 80.06 91 SER A CA 1
ATOM 695 C C . SER A 1 91 ? 9.421 9.135 10.973 1.00 80.06 91 SER A C 1
ATOM 697 O O . SER A 1 91 ? 9.054 8.992 12.140 1.00 80.06 91 SER A O 1
ATOM 699 N N . LEU A 1 92 ? 9.801 8.098 10.223 1.00 76.38 92 LEU A N 1
ATOM 700 C CA . LEU A 1 92 ? 9.897 6.727 10.706 1.00 76.38 92 LEU A CA 1
ATOM 701 C C . LEU A 1 92 ? 11.186 6.565 11.525 1.00 76.38 92 LEU A C 1
ATOM 703 O O . LEU A 1 92 ? 12.286 6.561 10.989 1.00 76.38 92 LEU A O 1
ATOM 707 N N . LYS A 1 93 ? 11.051 6.398 12.846 1.00 66.31 93 LYS A N 1
ATOM 708 C CA . LYS A 1 93 ? 12.184 6.156 13.765 1.00 66.31 93 LYS A CA 1
ATOM 709 C C . LYS A 1 93 ? 12.811 4.758 13.620 1.00 66.31 93 LYS A C 1
ATOM 711 O O . LYS A 1 93 ? 13.752 4.443 14.344 1.00 66.31 93 LYS A O 1
ATOM 716 N N . SER A 1 94 ? 12.267 3.901 12.756 1.00 58.09 94 SER A N 1
ATOM 717 C CA . SER A 1 94 ? 12.713 2.518 12.580 1.00 58.09 94 SER A CA 1
ATOM 718 C C . SER A 1 94 ? 13.728 2.378 11.449 1.00 58.09 94 SER A C 1
ATOM 720 O O . SER A 1 94 ? 13.724 3.140 10.482 1.00 58.09 94 SER A O 1
ATOM 722 N N . SER A 1 95 ? 14.556 1.336 11.541 1.00 58.94 95 SER A N 1
ATOM 723 C CA . SER A 1 95 ? 15.374 0.860 10.428 1.00 58.94 95 SER A CA 1
ATOM 724 C C . SER A 1 95 ? 14.519 0.599 9.185 1.00 58.94 95 SER A C 1
ATOM 726 O O . SER A 1 95 ? 13.330 0.275 9.278 1.00 58.94 95 SER A O 1
ATOM 728 N N . VAL A 1 96 ? 15.139 0.741 8.013 1.00 60.25 96 VAL A N 1
ATOM 729 C CA . VAL A 1 96 ? 14.534 0.385 6.725 1.00 60.25 96 VAL A CA 1
ATOM 730 C C . VAL A 1 96 ? 14.088 -1.074 6.798 1.00 60.25 96 VAL A C 1
ATOM 732 O O . VAL A 1 96 ? 14.902 -1.937 7.112 1.00 60.25 96 VAL A O 1
ATOM 735 N N . THR A 1 97 ? 12.806 -1.346 6.561 1.00 74.12 97 THR A N 1
ATOM 736 C CA . THR A 1 97 ? 12.309 -2.725 6.512 1.00 74.12 97 THR A CA 1
ATOM 737 C C . THR A 1 97 ? 12.687 -3.365 5.179 1.00 74.12 97 THR A C 1
ATOM 739 O O . THR A 1 97 ? 12.795 -2.669 4.165 1.00 74.12 97 THR A O 1
ATOM 742 N N . ASP A 1 98 ? 12.842 -4.688 5.156 1.00 79.06 98 ASP A N 1
ATOM 743 C CA . ASP A 1 98 ? 13.153 -5.433 3.927 1.00 79.06 98 ASP A CA 1
ATOM 744 C C . ASP A 1 98 ? 12.129 -5.133 2.819 1.00 79.06 98 ASP A C 1
ATOM 746 O O . ASP A 1 98 ? 12.501 -4.835 1.685 1.00 79.06 98 ASP A O 1
ATOM 750 N N . ALA A 1 99 ? 10.845 -5.020 3.181 1.00 81.31 99 ALA A N 1
ATOM 751 C CA . ALA A 1 99 ? 9.771 -4.636 2.264 1.00 81.31 99 ALA A CA 1
ATOM 752 C C . ALA A 1 99 ? 9.987 -3.259 1.600 1.00 81.31 99 ALA A C 1
ATOM 754 O O . ALA A 1 99 ? 9.662 -3.077 0.426 1.00 81.31 99 ALA A O 1
ATOM 755 N N . VAL A 1 100 ? 10.554 -2.277 2.316 1.00 84.62 100 VAL A N 1
ATOM 756 C CA . VAL A 1 100 ? 10.866 -0.952 1.748 1.00 84.62 100 VAL A CA 1
ATOM 757 C C . VAL A 1 100 ? 11.962 -1.069 0.691 1.00 84.62 100 VAL A C 1
ATOM 759 O O . VAL A 1 100 ? 11.856 -0.445 -0.368 1.00 84.62 100 VAL A O 1
ATOM 762 N N . VAL A 1 101 ? 13.009 -1.855 0.958 1.00 86.38 101 VAL A N 1
ATOM 763 C CA . VAL A 1 101 ? 14.119 -2.074 0.014 1.00 86.38 101 VAL A CA 1
ATOM 764 C C . VAL A 1 101 ? 13.629 -2.818 -1.225 1.00 86.38 101 VAL A C 1
ATOM 766 O O . VAL A 1 101 ? 13.921 -2.407 -2.352 1.00 86.38 101 VAL A O 1
ATOM 769 N N . GLU A 1 102 ? 12.851 -3.877 -1.026 1.00 89.12 102 GLU A N 1
ATOM 770 C CA . GLU A 1 102 ? 12.336 -4.724 -2.098 1.00 89.12 102 GLU A CA 1
ATOM 771 C C . GLU A 1 102 ? 11.385 -3.960 -3.024 1.00 89.12 102 GLU A C 1
ATOM 773 O O . GLU A 1 102 ? 11.621 -3.915 -4.233 1.00 89.12 102 GLU A O 1
ATOM 778 N N . LEU A 1 103 ? 10.366 -3.280 -2.481 1.00 90.88 103 LEU A N 1
ATOM 779 C CA . LEU A 1 103 ? 9.422 -2.501 -3.292 1.00 90.88 103 LEU A CA 1
ATOM 780 C C . LEU A 1 103 ? 10.106 -1.346 -4.023 1.00 90.88 103 LEU A C 1
ATOM 782 O O . LEU A 1 103 ? 9.803 -1.097 -5.189 1.00 90.88 103 LEU A O 1
ATOM 786 N N . THR A 1 104 ? 11.061 -0.672 -3.375 1.00 91.56 104 THR A N 1
ATOM 787 C CA . THR A 1 104 ? 11.848 0.390 -4.021 1.00 91.56 104 THR A CA 1
ATOM 788 C C . THR A 1 104 ? 12.633 -0.165 -5.208 1.00 91.56 104 THR A C 1
ATOM 790 O O . THR A 1 104 ? 12.611 0.412 -6.295 1.00 91.56 104 THR A O 1
ATOM 793 N N . THR A 1 105 ? 13.294 -1.308 -5.022 1.00 91.31 105 THR A N 1
ATOM 794 C CA . THR A 1 105 ? 14.108 -1.951 -6.060 1.00 91.31 105 THR A CA 1
ATOM 795 C C . THR A 1 105 ? 13.245 -2.417 -7.233 1.00 91.31 105 THR A C 1
ATOM 797 O O . THR A 1 105 ? 13.590 -2.184 -8.395 1.00 91.31 105 THR A O 1
ATOM 800 N N . LEU A 1 106 ? 12.091 -3.030 -6.950 1.00 91.75 106 LEU A N 1
ATOM 801 C CA . LEU A 1 106 ? 11.120 -3.437 -7.968 1.00 91.75 106 LEU A CA 1
ATOM 802 C C . LEU A 1 106 ? 10.558 -2.231 -8.731 1.00 91.75 106 LEU A C 1
ATOM 804 O O . LEU A 1 106 ? 10.442 -2.282 -9.957 1.00 91.75 106 LEU A O 1
ATOM 808 N N . ALA A 1 107 ? 10.261 -1.129 -8.039 1.00 93.19 107 ALA A N 1
ATOM 809 C CA . ALA A 1 107 ? 9.749 0.082 -8.669 1.00 93.19 107 ALA A CA 1
ATOM 810 C C . ALA A 1 107 ? 10.796 0.722 -9.584 1.00 93.19 107 ALA A C 1
ATOM 812 O O . ALA A 1 107 ? 10.491 1.073 -10.721 1.00 93.19 107 ALA A O 1
ATOM 813 N N . GLN A 1 108 ? 12.049 0.814 -9.136 1.00 92.38 108 GLN A N 1
ATOM 814 C CA . GLN A 1 108 ? 13.147 1.332 -9.952 1.00 92.38 108 GLN A CA 1
ATOM 815 C C . GLN A 1 108 ? 13.394 0.475 -11.195 1.00 92.38 108 GLN A C 1
ATOM 817 O O . GLN A 1 108 ? 13.597 1.021 -12.279 1.00 92.38 108 GLN A O 1
ATOM 822 N N . ARG A 1 109 ? 13.352 -0.858 -11.062 1.00 91.69 109 ARG A N 1
ATOM 823 C CA . ARG A 1 109 ? 13.430 -1.770 -12.212 1.00 91.69 109 ARG A CA 1
ATOM 824 C C . ARG A 1 109 ? 12.272 -1.522 -13.181 1.00 91.69 109 ARG A C 1
ATOM 826 O O . ARG A 1 109 ? 12.514 -1.308 -14.359 1.00 91.69 109 ARG A O 1
ATOM 833 N N . SER A 1 110 ? 11.049 -1.403 -12.666 1.00 90.69 110 SER A N 1
ATOM 834 C CA . SER A 1 110 ? 9.861 -1.089 -13.472 1.00 90.69 110 SER A CA 1
ATOM 835 C C . SER A 1 110 ? 9.994 0.238 -14.229 1.00 90.69 110 SER A C 1
ATOM 837 O O . SER A 1 110 ? 9.597 0.319 -15.385 1.00 90.69 110 SER A O 1
ATOM 839 N N . ILE A 1 111 ? 10.583 1.278 -13.622 1.00 91.94 111 ILE A N 1
ATOM 840 C CA . ILE A 1 111 ? 10.864 2.551 -14.311 1.00 91.94 111 ILE A CA 1
ATOM 841 C C . ILE A 1 111 ? 11.857 2.336 -15.457 1.00 91.94 111 ILE A C 1
ATOM 843 O O . ILE A 1 111 ? 11.610 2.813 -16.564 1.00 91.94 111 ILE A O 1
ATOM 847 N N . LYS A 1 112 ? 12.958 1.615 -15.203 1.00 90.75 112 LYS A N 1
ATOM 848 C CA . LYS A 1 112 ? 13.998 1.333 -16.208 1.00 90.75 112 LYS A CA 1
ATOM 849 C C . LYS A 1 112 ? 13.455 0.533 -17.392 1.00 90.75 112 LYS A C 1
ATOM 851 O O . LYS A 1 112 ? 13.814 0.824 -18.527 1.00 90.75 112 LYS A O 1
ATOM 856 N N . ASP A 1 113 ? 12.550 -0.400 -17.123 1.00 88.50 113 ASP A N 1
ATOM 857 C CA . ASP A 1 113 ? 11.935 -1.266 -18.132 1.00 88.50 113 ASP A CA 1
ATOM 858 C C . ASP A 1 113 ? 10.741 -0.590 -18.849 1.00 88.50 113 ASP A C 1
ATOM 860 O O . ASP A 1 113 ? 10.103 -1.183 -19.715 1.00 88.50 113 ASP A O 1
ATOM 864 N N . GLY A 1 114 ? 10.417 0.666 -18.511 1.00 88.25 114 GLY A N 1
ATOM 865 C CA . GLY A 1 114 ? 9.306 1.416 -19.113 1.00 88.25 114 GLY A CA 1
ATOM 866 C C . GLY A 1 114 ? 7.917 1.039 -18.578 1.00 88.25 114 GLY A C 1
ATOM 867 O O . GLY A 1 114 ? 6.901 1.524 -19.079 1.00 88.25 114 GLY A O 1
ATOM 868 N N . HIS A 1 115 ? 7.841 0.224 -17.527 1.00 90.81 115 HIS A N 1
ATOM 869 C CA . HIS A 1 115 ? 6.616 -0.173 -16.829 1.00 90.81 115 HIS A CA 1
ATOM 870 C C . HIS A 1 115 ? 6.197 0.875 -15.783 1.00 90.81 115 HIS A C 1
ATOM 872 O O . HIS A 1 115 ? 6.063 0.596 -14.590 1.00 90.81 115 HIS A O 1
ATOM 878 N N . SER A 1 116 ? 5.975 2.119 -16.221 1.00 92.62 116 SER A N 1
ATOM 879 C CA . SER A 1 116 ? 5.722 3.256 -15.320 1.00 92.62 116 SER A CA 1
ATOM 880 C C . SER A 1 116 ? 4.479 3.086 -14.437 1.00 92.62 116 SER A C 1
ATOM 882 O O . SER A 1 116 ? 4.466 3.555 -13.301 1.00 92.62 116 SER A O 1
ATOM 884 N N . LYS A 1 117 ? 3.443 2.388 -14.921 1.00 93.12 117 LYS A N 1
ATOM 885 C CA . LYS A 1 117 ? 2.233 2.109 -14.133 1.00 93.12 117 LYS A CA 1
ATOM 886 C C . LYS A 1 117 ? 2.509 1.172 -12.956 1.00 93.12 117 LYS A C 1
ATOM 888 O O . LYS A 1 117 ? 2.005 1.414 -11.862 1.00 93.12 117 LYS A O 1
ATOM 893 N N . ASP A 1 118 ? 3.337 0.150 -13.167 1.00 92.38 118 ASP A N 1
ATOM 894 C CA . ASP A 1 118 ? 3.745 -0.785 -12.113 1.00 92.38 118 ASP A CA 1
ATOM 895 C C . ASP A 1 118 ? 4.648 -0.103 -11.100 1.00 92.38 118 ASP A C 1
ATOM 897 O O . ASP A 1 118 ? 4.419 -0.239 -9.903 1.00 92.38 118 ASP A O 1
ATOM 901 N N . ALA A 1 119 ? 5.589 0.722 -11.563 1.00 94.12 119 ALA A N 1
ATOM 902 C CA . ALA A 1 119 ? 6.384 1.557 -10.673 1.00 94.12 119 ALA A CA 1
ATOM 903 C C . ALA A 1 119 ? 5.505 2.441 -9.776 1.00 94.12 119 ALA A C 1
ATOM 905 O O . ALA A 1 119 ? 5.730 2.521 -8.570 1.00 94.12 119 ALA A O 1
ATOM 906 N N . ALA A 1 120 ? 4.488 3.084 -10.355 1.00 95.56 120 ALA A N 1
ATOM 907 C CA . ALA A 1 120 ? 3.585 3.946 -9.610 1.00 95.56 120 ALA A CA 1
ATOM 908 C C . ALA A 1 120 ? 2.763 3.173 -8.570 1.00 95.56 120 ALA A C 1
ATOM 910 O O . ALA A 1 120 ? 2.634 3.651 -7.448 1.00 95.56 120 ALA A O 1
ATOM 911 N N . ASP A 1 121 ? 2.236 1.991 -8.902 1.00 96.06 121 ASP A N 1
ATOM 912 C CA . ASP A 1 121 ? 1.477 1.185 -7.937 1.00 96.06 121 ASP A CA 1
ATOM 913 C C . ASP A 1 121 ? 2.365 0.532 -6.864 1.00 96.06 121 ASP A C 1
ATOM 915 O O . ASP A 1 121 ? 1.959 0.477 -5.706 1.00 96.06 121 ASP A O 1
ATOM 919 N N . LEU A 1 122 ? 3.594 0.118 -7.194 1.00 95.88 122 LEU A N 1
ATOM 920 C CA . LEU A 1 122 ? 4.572 -0.361 -6.207 1.00 95.88 122 LEU A CA 1
ATOM 921 C C . LEU A 1 122 ? 4.930 0.733 -5.194 1.00 95.88 122 LEU A C 1
ATOM 923 O O . LEU A 1 122 ? 4.964 0.486 -3.988 1.00 95.88 122 LEU A O 1
ATOM 927 N N . LEU A 1 123 ? 5.171 1.958 -5.671 1.00 96.50 123 LEU A N 1
ATOM 928 C CA . LEU A 1 123 ? 5.463 3.094 -4.796 1.00 96.50 123 LEU A CA 1
ATOM 929 C C . LEU A 1 123 ? 4.219 3.534 -4.018 1.00 96.50 123 LEU A C 1
ATOM 931 O O . LEU A 1 123 ? 4.328 3.841 -2.837 1.00 96.50 123 LEU A O 1
ATOM 935 N N . ARG A 1 124 ? 3.024 3.482 -4.615 1.00 97.25 124 ARG A N 1
ATOM 936 C CA . ARG A 1 124 ? 1.767 3.709 -3.889 1.00 97.25 124 ARG A CA 1
ATOM 937 C C . ARG A 1 124 ? 1.582 2.700 -2.752 1.00 97.25 124 ARG A C 1
ATOM 939 O O . ARG A 1 124 ? 1.225 3.093 -1.645 1.00 97.25 124 ARG A O 1
ATOM 946 N N . ALA A 1 125 ? 1.868 1.419 -2.989 1.00 96.56 125 ALA A N 1
ATOM 947 C CA . ALA A 1 125 ? 1.831 0.400 -1.941 1.00 96.56 125 ALA A CA 1
ATOM 948 C C . ALA A 1 125 ? 2.809 0.725 -0.802 1.00 96.56 125 ALA A C 1
ATOM 950 O O . ALA A 1 125 ? 2.441 0.673 0.370 1.00 96.56 125 ALA A O 1
ATOM 951 N N . LEU A 1 126 ? 4.038 1.119 -1.146 1.00 95.56 126 LEU A N 1
ATOM 952 C CA . LEU A 1 126 ? 5.064 1.494 -0.174 1.00 95.56 126 LEU A CA 1
ATOM 953 C C . LEU A 1 126 ? 4.691 2.745 0.644 1.00 95.56 126 LEU A C 1
ATOM 955 O O . LEU A 1 126 ? 4.966 2.809 1.845 1.00 95.56 126 LEU A O 1
ATOM 959 N N . GLU A 1 127 ? 4.046 3.730 0.021 1.00 95.69 127 GLU A N 1
ATOM 960 C CA . GLU A 1 127 ? 3.497 4.904 0.708 1.00 95.69 127 GLU A CA 1
ATOM 961 C C . GLU A 1 127 ? 2.446 4.485 1.748 1.00 95.69 127 GLU A C 1
ATOM 963 O O . GLU A 1 127 ? 2.565 4.852 2.918 1.00 95.69 127 GLU A O 1
ATOM 968 N N . HIS A 1 128 ? 1.478 3.647 1.364 1.00 97.00 128 HIS A N 1
ATOM 969 C CA . HIS A 1 128 ? 0.456 3.136 2.283 1.00 97.00 128 HIS A CA 1
ATOM 970 C C . HIS A 1 128 ? 1.050 2.311 3.434 1.00 97.00 128 HIS A C 1
ATOM 972 O O . HIS A 1 128 ? 0.661 2.491 4.587 1.00 97.00 128 HIS A O 1
ATOM 978 N N . LEU A 1 129 ? 2.055 1.470 3.169 1.00 93.94 129 LEU A N 1
ATOM 979 C CA . LEU A 1 129 ? 2.781 0.759 4.229 1.00 93.94 129 LEU A CA 1
ATOM 980 C C . LEU A 1 129 ? 3.451 1.728 5.210 1.00 93.94 129 LEU A C 1
ATOM 982 O O . LEU A 1 129 ? 3.398 1.523 6.422 1.00 93.94 129 LEU A O 1
ATOM 986 N N . SER A 1 130 ? 4.039 2.810 4.700 1.00 92.06 130 SER A N 1
ATOM 987 C CA . SER A 1 130 ? 4.667 3.837 5.535 1.00 92.06 130 SER A CA 1
ATOM 988 C C . SER A 1 130 ? 3.636 4.537 6.427 1.00 92.06 130 SER A C 1
ATOM 990 O O . SER A 1 130 ? 3.874 4.711 7.624 1.00 92.06 130 SER A O 1
ATOM 992 N N . PHE A 1 131 ? 2.461 4.877 5.887 1.00 92.69 131 PHE A N 1
ATOM 993 C CA . PHE A 1 131 ? 1.360 5.433 6.677 1.00 92.69 131 PHE A CA 1
ATOM 994 C C . PHE A 1 131 ? 0.817 4.447 7.713 1.00 92.69 131 PHE A C 1
ATOM 996 O O . PHE A 1 131 ? 0.558 4.851 8.845 1.00 92.69 131 PHE A O 1
ATOM 1003 N N . ALA A 1 132 ? 0.704 3.161 7.378 1.00 92.06 132 ALA A N 1
ATOM 1004 C CA . ALA A 1 132 ? 0.263 2.132 8.316 1.00 92.06 132 ALA A CA 1
ATOM 1005 C C . ALA A 1 132 ? 1.209 2.009 9.526 1.00 92.06 132 ALA A C 1
ATOM 1007 O O . ALA A 1 132 ? 0.749 1.876 10.665 1.00 92.06 132 ALA A O 1
ATOM 1008 N N . VAL A 1 133 ? 2.526 2.102 9.306 1.00 89.44 133 VAL A N 1
ATOM 1009 C CA . VAL A 1 133 ? 3.520 2.104 10.393 1.00 89.44 133 VAL A CA 1
ATOM 1010 C C . VAL A 1 133 ? 3.378 3.355 11.264 1.00 89.44 133 VAL A C 1
ATOM 1012 O O . VAL A 1 133 ? 3.359 3.245 12.489 1.00 89.44 133 VAL A O 1
ATOM 1015 N N . LEU A 1 134 ? 3.209 4.536 10.657 1.00 88.06 134 LEU A N 1
ATOM 1016 C CA . LEU A 1 134 ? 3.005 5.787 11.398 1.00 88.06 134 LEU A CA 1
ATOM 1017 C C . LEU A 1 134 ? 1.700 5.777 12.209 1.00 88.06 134 LEU A C 1
ATOM 1019 O O . LEU A 1 134 ? 1.690 6.199 13.365 1.00 88.06 134 LEU A O 1
ATOM 1023 N N . ALA A 1 135 ? 0.616 5.250 11.637 1.00 86.56 135 ALA A N 1
ATOM 1024 C CA . ALA A 1 135 ? -0.675 5.125 12.307 1.00 86.56 135 ALA A CA 1
ATOM 1025 C C . ALA A 1 135 ? -0.608 4.188 13.525 1.00 86.56 135 ALA A C 1
ATOM 1027 O O . ALA A 1 135 ? -1.262 4.453 14.531 1.00 86.56 135 ALA A O 1
ATOM 1028 N N . GLY A 1 136 ? 0.218 3.136 13.467 1.00 76.75 136 GLY A N 1
ATOM 1029 C CA . GLY A 1 136 ? 0.439 2.212 14.584 1.00 76.75 136 GLY A CA 1
ATOM 1030 C C . GLY A 1 136 ? 1.145 2.833 15.795 1.00 76.75 136 GLY A C 1
ATOM 1031 O O . GLY A 1 136 ? 1.021 2.318 16.902 1.00 76.75 136 GLY A O 1
ATOM 1032 N N . GLY A 1 137 ? 1.858 3.950 15.611 1.00 69.12 137 GLY A N 1
ATOM 1033 C CA . GLY A 1 137 ? 2.497 4.689 16.705 1.00 69.12 137 GLY A CA 1
ATOM 1034 C C . GLY A 1 137 ? 1.521 5.514 17.553 1.00 69.12 137 GLY A C 1
ATOM 1035 O O . GLY A 1 137 ? 1.868 5.937 18.657 1.00 69.12 137 GLY A O 1
ATOM 1036 N N . VAL A 1 138 ? 0.298 5.738 17.065 1.00 66.25 138 VAL A N 1
ATOM 1037 C CA . VAL A 1 138 ? -0.739 6.496 17.773 1.00 66.25 138 VAL A CA 1
ATOM 1038 C C . VAL A 1 138 ? -1.525 5.530 18.659 1.00 66.25 138 VAL A C 1
ATOM 1040 O O . VAL A 1 138 ? -2.547 4.973 18.267 1.00 66.25 138 VAL A O 1
ATOM 1043 N N . SER A 1 139 ? -1.017 5.296 19.870 1.00 54.69 139 SER A N 1
ATOM 1044 C CA . SER A 1 139 ? -1.690 4.445 20.853 1.00 54.69 139 SER A CA 1
ATOM 1045 C C . SER A 1 139 ? -2.919 5.159 21.418 1.00 54.69 139 SER A C 1
ATOM 1047 O O . SER A 1 139 ? -2.814 6.078 22.228 1.00 54.69 139 SER A O 1
ATOM 1049 N N . GLY A 1 140 ? -4.100 4.751 20.963 1.00 60.78 140 GLY A N 1
ATOM 1050 C CA . GLY A 1 140 ? -5.372 5.219 21.496 1.00 60.78 140 GLY A CA 1
ATOM 1051 C C . GLY A 1 140 ? -6.534 4.645 20.703 1.00 60.78 140 GLY A C 1
ATOM 1052 O O . GLY A 1 140 ? -6.685 4.932 19.518 1.00 60.78 140 GLY A O 1
ATOM 1053 N N . ALA A 1 141 ? -7.377 3.839 21.350 1.00 62.66 141 ALA A N 1
ATOM 1054 C CA . ALA A 1 141 ? -8.633 3.404 20.753 1.00 62.66 141 ALA A CA 1
ATOM 1055 C C . ALA A 1 141 ? -9.536 4.634 20.564 1.00 62.66 141 ALA A C 1
ATOM 1057 O O . ALA A 1 141 ? -10.201 5.086 21.498 1.00 62.66 141 ALA A O 1
ATOM 1058 N N . VAL A 1 142 ? -9.530 5.204 19.358 1.00 71.88 142 VAL A N 1
ATOM 1059 C CA . VAL A 1 142 ? -10.408 6.321 19.008 1.00 71.88 142 VAL A CA 1
ATOM 1060 C C . VAL A 1 142 ? -11.851 5.832 19.113 1.00 71.88 142 VAL A C 1
ATOM 1062 O O . VAL A 1 142 ? -12.220 4.808 18.534 1.00 71.88 142 VAL A O 1
ATOM 1065 N N . ARG A 1 143 ? -12.685 6.549 19.873 1.00 82.56 143 ARG A N 1
ATOM 1066 C CA . ARG A 1 143 ? -14.126 6.279 19.907 1.00 82.56 143 ARG A CA 1
ATOM 1067 C C . ARG A 1 143 ? -14.725 6.717 18.574 1.00 82.56 143 ARG A C 1
ATOM 1069 O O . ARG A 1 143 ? -14.846 7.905 18.305 1.00 82.56 143 ARG A O 1
ATOM 1076 N N . VAL A 1 144 ? -15.075 5.740 17.747 1.00 88.25 144 VAL A N 1
ATOM 1077 C CA . VAL A 1 144 ? -15.705 5.940 16.438 1.00 88.25 144 VAL A CA 1
ATOM 1078 C C . VAL A 1 144 ? -17.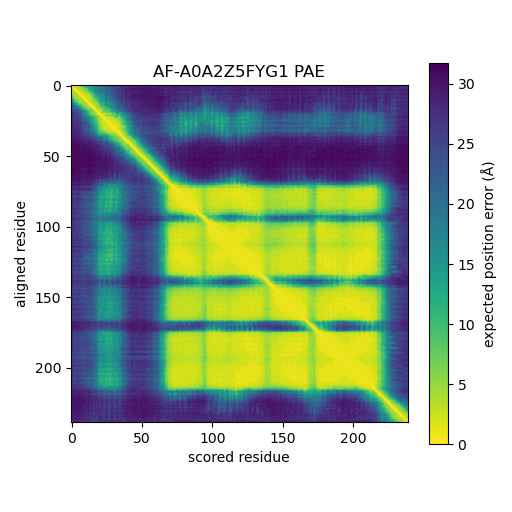220 5.797 16.589 1.00 88.25 144 VAL A C 1
ATOM 1080 O O . VAL A 1 144 ? -17.682 4.887 17.282 1.00 88.25 144 VAL A O 1
ATOM 1083 N N . SER A 1 145 ? -17.997 6.686 15.961 1.00 94.69 145 SER A N 1
ATOM 1084 C CA . SER A 1 145 ? -19.461 6.568 15.921 1.00 94.69 145 SER A CA 1
ATOM 1085 C C . SER A 1 145 ? -19.894 5.300 15.173 1.00 94.69 145 SER A C 1
ATOM 1087 O O . SER A 1 145 ? -19.142 4.751 14.366 1.00 94.69 145 SER A O 1
ATOM 1089 N N . ALA A 1 146 ? -21.113 4.815 15.423 1.00 94.62 146 ALA A N 1
ATOM 1090 C CA . ALA A 1 146 ? -21.627 3.626 14.737 1.00 94.62 146 ALA A CA 1
ATOM 1091 C C . ALA A 1 146 ? -21.697 3.820 13.210 1.00 94.62 146 ALA A C 1
ATOM 1093 O O . ALA A 1 146 ? -21.309 2.926 12.464 1.00 94.62 146 ALA A O 1
ATOM 1094 N N . GLU A 1 147 ? -22.114 5.007 12.763 1.00 96.62 147 GLU A N 1
ATOM 1095 C CA . GLU A 1 147 ? -22.184 5.383 11.346 1.00 96.62 147 GLU A CA 1
ATOM 1096 C C . GLU A 1 147 ? -20.800 5.396 10.685 1.00 96.62 147 GLU A C 1
ATOM 1098 O O . GLU A 1 147 ? -20.590 4.742 9.664 1.00 96.62 147 GLU A O 1
ATOM 1103 N N . LEU A 1 148 ? -19.817 6.055 11.311 1.00 95.50 148 LEU A N 1
ATOM 1104 C CA . LEU A 1 148 ? -18.455 6.089 10.780 1.00 95.50 148 LEU A CA 1
ATOM 1105 C C . LEU A 1 148 ? -17.829 4.688 10.770 1.00 95.50 148 LEU A C 1
ATOM 1107 O O . LEU A 1 148 ? -17.142 4.327 9.819 1.00 95.50 148 LEU A O 1
ATOM 1111 N N . LYS A 1 149 ? -18.104 3.862 11.786 1.00 95.25 149 LYS A N 1
ATOM 1112 C CA . LYS A 1 149 ? -17.654 2.467 11.808 1.00 95.25 149 LYS A CA 1
ATOM 1113 C C . LYS A 1 149 ? -18.257 1.663 10.651 1.00 95.25 149 LYS A C 1
ATOM 1115 O O . LYS A 1 149 ? -17.533 0.872 10.050 1.00 95.25 149 LYS A O 1
ATOM 1120 N N . ALA A 1 150 ? -19.541 1.844 10.345 1.00 97.06 150 ALA A N 1
ATOM 1121 C CA . ALA A 1 150 ? -20.190 1.159 9.228 1.00 97.06 150 ALA A CA 1
ATOM 1122 C C . ALA A 1 150 ? -19.529 1.532 7.891 1.00 97.06 150 ALA A C 1
ATOM 1124 O O . ALA A 1 150 ? -19.117 0.640 7.157 1.00 97.06 150 ALA A O 1
ATOM 1125 N N . SER A 1 151 ? -19.306 2.827 7.646 1.00 97.94 151 SER A N 1
ATOM 1126 C CA . SER A 1 151 ? -18.621 3.306 6.436 1.00 97.94 151 SER A CA 1
ATOM 1127 C C . SER A 1 151 ? -17.174 2.801 6.326 1.00 97.94 151 SER A C 1
ATOM 1129 O O . SER A 1 151 ? -16.740 2.362 5.264 1.00 97.94 151 SER A O 1
ATOM 1131 N N . ILE A 1 152 ? -16.429 2.787 7.437 1.00 96.94 152 ILE A N 1
ATOM 1132 C CA . ILE A 1 152 ? -15.075 2.212 7.492 1.00 96.94 152 ILE A CA 1
ATOM 1133 C C . ILE A 1 152 ? -15.094 0.714 7.166 1.00 96.94 152 ILE A C 1
ATOM 1135 O O . ILE A 1 152 ? -14.193 0.230 6.485 1.00 96.94 152 ILE A O 1
ATOM 1139 N N . THR A 1 153 ? -16.092 -0.014 7.671 1.00 97.88 153 THR A N 1
ATOM 1140 C CA . THR A 1 153 ? -16.234 -1.459 7.439 1.00 97.88 153 THR A CA 1
ATOM 1141 C C . THR A 1 153 ? -16.501 -1.731 5.965 1.00 97.88 153 THR A C 1
ATOM 1143 O O . THR A 1 153 ? -15.767 -2.497 5.357 1.00 97.88 153 THR A O 1
ATOM 1146 N N . GLU A 1 154 ? -17.454 -1.018 5.363 1.00 98.31 154 GLU A N 1
ATOM 1147 C CA . GLU A 1 154 ? -17.748 -1.114 3.930 1.00 98.31 154 GLU A CA 1
ATOM 1148 C C . GLU A 1 154 ? -16.506 -0.829 3.072 1.00 98.31 154 GLU A C 1
ATOM 1150 O O . GLU A 1 154 ? -16.178 -1.595 2.166 1.00 98.31 154 GLU A O 1
ATOM 1155 N N . GLN A 1 155 ? -15.759 0.236 3.386 1.00 98.12 155 GLN A N 1
ATOM 1156 C CA . GLN A 1 155 ? -14.537 0.562 2.651 1.00 98.12 155 GLN A CA 1
ATOM 1157 C C . GLN A 1 155 ? -13.453 -0.514 2.813 1.00 98.12 155 GLN A C 1
ATOM 1159 O O . GLN A 1 155 ? -12.735 -0.816 1.857 1.00 98.12 155 GLN A O 1
ATOM 1164 N N . PHE A 1 156 ? -13.301 -1.067 4.016 1.00 98.44 156 PHE A N 1
ATOM 1165 C CA . PHE A 1 156 ? -12.344 -2.134 4.292 1.00 98.44 156 PHE A CA 1
ATOM 1166 C C . PHE A 1 156 ? -12.690 -3.410 3.513 1.00 98.44 156 PHE A C 1
ATOM 1168 O O . PHE A 1 156 ? -11.816 -3.990 2.860 1.00 98.44 156 PHE A O 1
ATOM 1175 N N . ASP A 1 157 ? -13.960 -3.806 3.532 1.00 98.38 157 ASP A N 1
ATOM 1176 C CA . ASP A 1 157 ? -14.461 -4.983 2.825 1.00 98.38 157 ASP A CA 1
ATOM 1177 C C . ASP A 1 157 ? -14.276 -4.824 1.310 1.00 98.38 157 ASP A C 1
ATOM 1179 O O . ASP A 1 157 ? -13.774 -5.724 0.642 1.00 98.38 157 ASP A O 1
ATOM 1183 N N . GLU A 1 158 ? -14.567 -3.644 0.758 1.00 98.12 158 GLU A N 1
ATOM 1184 C CA . GLU A 1 158 ? -14.390 -3.379 -0.672 1.00 98.12 158 GLU A CA 1
ATOM 1185 C C . GLU A 1 158 ? -12.915 -3.386 -1.106 1.00 98.12 158 GLU A C 1
ATOM 1187 O O . GLU A 1 158 ? -12.573 -3.885 -2.182 1.00 98.12 158 GLU A O 1
ATOM 1192 N N . LEU A 1 159 ? -12.013 -2.837 -0.287 1.00 98.19 159 LEU A N 1
ATOM 1193 C CA . LEU A 1 159 ? -10.575 -2.868 -0.570 1.00 98.19 159 LEU A CA 1
ATOM 1194 C C . LEU A 1 159 ? -10.025 -4.294 -0.545 1.00 98.19 159 LEU A C 1
ATOM 1196 O O . LEU A 1 159 ? -9.294 -4.681 -1.456 1.00 98.19 159 LEU A O 1
ATOM 1200 N N . THR A 1 160 ? -10.378 -5.070 0.479 1.00 97.62 160 THR A N 1
ATOM 1201 C CA . THR A 1 160 ? -9.908 -6.454 0.626 1.00 97.62 160 THR A CA 1
ATOM 1202 C C . THR A 1 160 ? -10.482 -7.357 -0.462 1.00 97.62 160 THR A C 1
ATOM 1204 O O . THR A 1 160 ? -9.721 -8.085 -1.096 1.00 97.62 160 THR A O 1
ATOM 1207 N N . ARG A 1 161 ? -11.773 -7.218 -0.789 1.00 97.00 161 ARG A N 1
ATOM 1208 C CA . ARG A 1 161 ? -12.416 -7.923 -1.907 1.00 97.00 161 ARG A CA 1
ATOM 1209 C C . ARG A 1 161 ? -11.707 -7.656 -3.236 1.00 97.00 161 ARG A C 1
ATOM 1211 O O . ARG A 1 161 ? -11.343 -8.604 -3.926 1.00 97.00 161 ARG A O 1
ATOM 1218 N N . ARG A 1 162 ? -11.460 -6.388 -3.594 1.00 95.25 162 ARG A N 1
ATOM 1219 C CA . ARG A 1 162 ? -10.751 -6.042 -4.844 1.00 95.25 162 ARG A CA 1
ATOM 1220 C C . ARG A 1 162 ? -9.309 -6.540 -4.855 1.00 95.25 162 ARG A C 1
ATOM 1222 O O . ARG A 1 162 ? -8.832 -6.990 -5.894 1.00 95.25 162 ARG A O 1
ATOM 1229 N N . ALA A 1 163 ? -8.616 -6.469 -3.719 1.00 95.06 163 ALA A N 1
ATOM 1230 C CA . ALA A 1 163 ? -7.268 -7.007 -3.594 1.00 95.06 163 ALA A CA 1
ATOM 1231 C C . ALA A 1 163 ? -7.252 -8.520 -3.871 1.00 95.06 163 ALA A C 1
ATOM 1233 O O . ALA A 1 163 ? -6.428 -8.980 -4.656 1.00 95.06 163 ALA A O 1
ATOM 1234 N N . ASP A 1 164 ? -8.185 -9.274 -3.289 1.00 94.31 164 ASP A N 1
ATOM 1235 C CA . ASP A 1 164 ? -8.301 -10.726 -3.464 1.00 94.31 164 ASP A CA 1
ATOM 1236 C C . ASP A 1 164 ? -8.696 -11.105 -4.902 1.00 94.31 164 ASP A C 1
ATOM 1238 O O . ASP A 1 164 ? -8.078 -11.975 -5.518 1.00 94.31 164 ASP A O 1
ATOM 1242 N N . GLU A 1 165 ? -9.671 -10.405 -5.489 1.00 91.94 165 GLU A N 1
ATOM 1243 C CA . GLU A 1 165 ? -10.115 -10.625 -6.873 1.00 91.94 165 GLU A CA 1
ATOM 1244 C C . GLU A 1 165 ? -9.014 -10.387 -7.906 1.00 91.94 165 GLU A C 1
ATOM 1246 O O . GLU A 1 165 ? -8.982 -11.051 -8.947 1.00 91.94 165 GLU A O 1
ATOM 1251 N N . HIS A 1 166 ? -8.120 -9.436 -7.636 1.00 89.81 166 HIS A N 1
ATOM 1252 C CA . HIS A 1 166 ? -6.998 -9.104 -8.506 1.00 89.81 166 HIS A CA 1
ATOM 1253 C C . HIS A 1 166 ? -5.746 -9.951 -8.227 1.00 89.81 166 HIS A C 1
ATOM 1255 O O . HIS A 1 166 ? -4.855 -10.000 -9.075 1.00 89.81 166 HIS A O 1
ATOM 1261 N N . TRP A 1 167 ? -5.678 -10.663 -7.095 1.00 90.38 167 TRP A N 1
ATOM 1262 C CA . TRP A 1 167 ? -4.522 -11.481 -6.708 1.00 90.38 167 TRP A CA 1
ATOM 1263 C C . TRP A 1 167 ? -4.585 -12.947 -7.184 1.00 90.38 167 TRP A C 1
ATOM 1265 O O . TRP A 1 167 ? -3.795 -13.764 -6.711 1.00 90.38 167 TRP A O 1
ATOM 1275 N N . LYS A 1 168 ? -5.465 -13.302 -8.135 1.00 77.25 168 LYS A N 1
ATOM 1276 C CA . LYS A 1 168 ? -5.698 -14.700 -8.569 1.00 77.25 168 LYS A CA 1
ATOM 1277 C C . LYS A 1 168 ? -4.407 -15.520 -8.758 1.00 77.25 168 LYS A C 1
ATOM 1279 O O . LYS A 1 168 ? -3.408 -15.059 -9.318 1.00 77.25 168 LYS A O 1
ATOM 1284 N N . GLU A 1 169 ? -4.440 -16.728 -8.208 1.00 59.84 169 GLU A N 1
ATOM 1285 C CA . GLU A 1 169 ? -3.334 -17.677 -8.069 1.00 59.84 169 GLU A CA 1
ATOM 1286 C C . GLU A 1 169 ? -3.032 -18.375 -9.402 1.00 59.84 169 GLU A C 1
ATOM 1288 O O . GLU A 1 169 ? -3.512 -19.474 -9.637 1.00 59.84 169 GLU A O 1
ATOM 1293 N N . GLU A 1 170 ? -2.267 -17.754 -10.305 1.00 56.59 170 GLU A N 1
ATOM 1294 C CA . GLU A 1 170 ? -1.800 -18.477 -11.506 1.00 56.59 170 GLU A CA 1
ATOM 1295 C C . GLU A 1 170 ? -0.290 -18.739 -11.577 1.00 56.59 170 GLU A C 1
ATOM 1297 O O . GLU A 1 170 ? 0.132 -19.488 -12.449 1.00 56.59 170 GLU A O 1
ATOM 1302 N N . GLU A 1 171 ? 0.541 -18.269 -10.639 1.00 55.22 171 GLU A N 1
ATOM 1303 C CA . GLU A 1 171 ? 1.930 -18.759 -10.554 1.00 55.22 171 GLU A CA 1
ATOM 1304 C C . GLU A 1 171 ? 2.407 -18.921 -9.100 1.00 55.22 171 GLU A C 1
ATOM 1306 O O . GLU A 1 171 ? 2.538 -17.964 -8.337 1.00 55.22 171 GLU A O 1
ATOM 1311 N N . GLU A 1 172 ? 2.689 -20.177 -8.752 1.00 51.41 172 GLU A N 1
ATOM 1312 C CA . GLU A 1 172 ? 3.042 -20.735 -7.440 1.00 51.41 172 GLU A CA 1
ATOM 1313 C C . GLU A 1 172 ? 4.530 -20.530 -7.090 1.00 51.41 172 GLU A C 1
ATOM 1315 O O . GLU A 1 172 ? 5.240 -21.445 -6.684 1.00 51.41 172 GLU A O 1
ATOM 1320 N N . HIS A 1 173 ? 5.050 -19.319 -7.292 1.00 52.44 173 HIS A N 1
ATOM 1321 C CA . HIS A 1 173 ? 6.418 -18.996 -6.892 1.00 52.44 173 HIS A CA 1
ATOM 1322 C C . HIS A 1 173 ? 6.384 -17.942 -5.790 1.00 52.44 173 HIS A C 1
ATOM 1324 O O . HIS A 1 173 ? 5.843 -16.851 -5.977 1.00 52.44 173 HIS A O 1
ATOM 1330 N N . SER A 1 174 ? 6.985 -18.283 -4.645 1.00 56.56 174 SER A N 1
ATOM 1331 C CA . SER A 1 174 ? 7.263 -17.397 -3.508 1.00 56.56 174 SER A CA 1
ATOM 1332 C C . SER A 1 174 ? 8.158 -16.228 -3.945 1.00 56.56 174 SER A C 1
ATOM 1334 O O . SER A 1 174 ? 9.365 -16.203 -3.705 1.00 56.56 174 SER A O 1
ATOM 1336 N N . ASN A 1 175 ? 7.569 -15.262 -4.637 1.00 77.38 175 ASN A N 1
ATOM 1337 C CA . ASN A 1 175 ? 8.182 -13.989 -4.967 1.00 77.38 175 ASN A CA 1
ATOM 1338 C C . ASN A 1 175 ? 8.025 -13.063 -3.746 1.00 77.38 175 ASN A C 1
ATOM 1340 O O . ASN A 1 175 ? 6.938 -13.040 -3.163 1.00 77.38 175 ASN A O 1
ATOM 1344 N N . PRO A 1 176 ? 9.052 -12.281 -3.368 1.00 84.81 176 PRO A N 1
ATOM 1345 C CA . PRO A 1 176 ? 8.952 -11.226 -2.357 1.00 84.81 176 PRO A CA 1
ATOM 1346 C C . PRO A 1 176 ? 7.658 -10.399 -2.402 1.00 84.81 176 PRO A C 1
ATOM 1348 O O . PRO A 1 176 ? 7.064 -10.107 -1.367 1.00 84.81 176 PRO A O 1
ATOM 1351 N N . LEU A 1 177 ? 7.140 -10.101 -3.600 1.00 88.44 177 LEU A N 1
ATOM 1352 C CA . LEU A 1 177 ? 5.879 -9.369 -3.756 1.00 88.44 177 LEU A CA 1
ATOM 1353 C C . LEU A 1 177 ? 4.676 -10.092 -3.118 1.00 88.44 177 LEU A C 1
ATOM 1355 O O . LEU A 1 177 ? 3.814 -9.439 -2.531 1.00 88.44 177 LEU A O 1
ATOM 1359 N N . THR A 1 178 ? 4.632 -11.424 -3.202 1.00 89.56 178 THR A N 1
ATOM 1360 C CA . THR A 1 178 ? 3.600 -12.259 -2.570 1.00 89.56 178 THR A CA 1
ATOM 1361 C C . THR A 1 178 ? 3.693 -12.207 -1.057 1.00 89.56 178 THR A C 1
ATOM 1363 O O . THR A 1 178 ? 2.682 -11.961 -0.404 1.00 89.56 178 THR A O 1
ATOM 1366 N N . ALA A 1 179 ? 4.900 -12.327 -0.503 1.00 90.06 179 ALA A N 1
ATOM 1367 C CA . ALA A 1 179 ? 5.107 -12.230 0.939 1.00 90.06 179 ALA A CA 1
ATOM 1368 C C . ALA A 1 179 ? 4.671 -10.857 1.487 1.00 90.06 179 ALA A C 1
ATOM 1370 O O . ALA A 1 179 ? 4.003 -10.778 2.519 1.00 90.06 179 ALA A O 1
ATOM 1371 N N . ILE A 1 180 ? 4.985 -9.767 0.775 1.00 92.88 180 ILE A N 1
ATOM 1372 C CA . ILE A 1 180 ? 4.565 -8.413 1.165 1.00 92.88 180 ILE A CA 1
ATOM 1373 C C . ILE A 1 180 ? 3.042 -8.258 1.062 1.00 92.88 180 ILE A C 1
ATOM 1375 O O . ILE A 1 180 ? 2.429 -7.684 1.966 1.00 92.88 180 ILE A O 1
ATOM 1379 N N . TYR A 1 181 ? 2.419 -8.768 -0.003 1.00 94.25 181 TYR A N 1
ATOM 1380 C CA . TYR A 1 181 ? 0.964 -8.737 -0.166 1.00 94.25 181 TYR A CA 1
ATOM 1381 C C . TYR A 1 181 ? 0.250 -9.487 0.967 1.00 94.25 181 TYR A C 1
ATOM 1383 O O . TYR A 1 181 ? -0.614 -8.912 1.630 1.00 94.25 181 TYR A O 1
ATOM 1391 N N . GLU A 1 182 ? 0.646 -10.731 1.242 1.00 93.38 182 GLU A N 1
ATOM 1392 C CA . GLU A 1 182 ? 0.049 -11.553 2.300 1.00 93.38 182 GLU A CA 1
ATOM 1393 C C . GLU A 1 182 ? 0.249 -10.921 3.676 1.00 93.38 182 GLU A C 1
ATOM 1395 O O . GLU A 1 182 ? -0.695 -10.822 4.461 1.00 93.38 182 GLU A O 1
ATOM 1400 N N . SER A 1 183 ? 1.455 -10.418 3.951 1.00 93.88 183 SER A N 1
ATOM 1401 C CA . SER A 1 183 ? 1.755 -9.686 5.182 1.00 93.88 183 SER A CA 1
ATOM 1402 C C . SER A 1 183 ? 0.869 -8.446 5.334 1.00 93.88 183 SER A C 1
ATOM 1404 O O . SER A 1 183 ? 0.300 -8.220 6.406 1.00 93.88 183 SER A O 1
ATOM 1406 N N . SER A 1 184 ? 0.667 -7.681 4.256 1.00 95.75 184 SER A N 1
ATOM 1407 C CA . SER A 1 184 ? -0.211 -6.503 4.247 1.00 95.75 184 SER A CA 1
ATOM 1408 C C . SER A 1 184 ? -1.665 -6.892 4.517 1.00 95.75 184 SER A C 1
ATOM 1410 O O . SER A 1 184 ? -2.302 -6.313 5.393 1.00 95.75 184 SER A O 1
ATOM 1412 N N . ARG A 1 185 ? -2.183 -7.922 3.837 1.00 96.56 185 ARG A N 1
ATOM 1413 C CA . ARG A 1 185 ? -3.550 -8.438 4.020 1.00 96.56 185 ARG A CA 1
ATOM 1414 C C . ARG A 1 185 ? -3.787 -8.933 5.451 1.00 96.56 185 ARG A C 1
ATOM 1416 O O . ARG A 1 185 ? -4.771 -8.558 6.090 1.00 96.56 185 ARG A O 1
ATOM 1423 N N . ASN A 1 186 ? -2.852 -9.716 5.987 1.00 95.75 186 ASN A N 1
ATOM 1424 C CA . ASN A 1 186 ? -2.918 -10.242 7.352 1.00 95.75 186 ASN A CA 1
ATOM 1425 C C . ASN A 1 186 ? -2.833 -9.124 8.400 1.00 95.75 186 ASN A C 1
ATOM 1427 O O . ASN A 1 186 ? -3.570 -9.140 9.394 1.00 95.75 186 ASN A O 1
ATOM 1431 N N . SER A 1 187 ? -1.981 -8.123 8.166 1.00 95.44 187 SER A N 1
ATOM 1432 C CA . SER A 1 187 ? -1.855 -6.945 9.030 1.00 95.44 187 SER A CA 1
ATOM 1433 C C . SER A 1 187 ? -3.114 -6.079 8.993 1.00 95.44 187 SER A C 1
ATOM 1435 O O . SER A 1 187 ? -3.565 -5.627 10.045 1.00 95.44 187 SER A O 1
ATOM 1437 N N . ALA A 1 188 ? -3.743 -5.921 7.823 1.00 96.44 188 ALA A N 1
ATOM 1438 C CA . ALA A 1 188 ? -5.015 -5.219 7.666 1.00 96.44 188 ALA A CA 1
ATOM 1439 C C . ALA A 1 188 ? -6.114 -5.867 8.521 1.00 96.44 188 ALA A C 1
ATOM 1441 O O . ALA A 1 188 ? -6.740 -5.199 9.346 1.00 96.44 188 ALA A O 1
ATOM 1442 N N . ALA A 1 189 ? -6.296 -7.186 8.390 1.00 97.31 189 ALA A N 1
ATOM 1443 C CA . ALA A 1 189 ? -7.283 -7.938 9.162 1.00 97.31 189 ALA A CA 1
ATOM 1444 C C . ALA A 1 189 ? -7.009 -7.880 10.675 1.00 97.31 189 ALA A C 1
ATOM 1446 O O . ALA A 1 189 ? -7.933 -7.727 11.478 1.00 97.31 189 ALA A O 1
ATOM 1447 N N . SER A 1 190 ? -5.739 -7.974 11.072 1.00 95.19 190 SER A N 1
ATOM 1448 C CA . SER A 1 190 ? -5.329 -7.910 12.479 1.00 95.19 190 SER A CA 1
ATOM 1449 C C . SER A 1 190 ? -5.588 -6.528 13.085 1.00 95.19 190 SER A C 1
ATOM 1451 O O . SER A 1 190 ? -6.207 -6.430 14.146 1.00 95.19 190 SER A O 1
ATOM 1453 N N . ALA A 1 191 ? -5.202 -5.454 12.389 1.00 93.12 191 ALA A N 1
ATOM 1454 C CA . ALA A 1 191 ? -5.453 -4.078 12.815 1.00 93.12 191 ALA A CA 1
ATOM 1455 C C . ALA A 1 191 ? -6.957 -3.763 12.880 1.00 93.12 191 ALA A C 1
ATOM 1457 O O . ALA A 1 191 ? -7.413 -3.107 13.820 1.00 93.12 191 ALA A O 1
ATOM 1458 N N . PHE A 1 192 ? -7.749 -4.283 11.934 1.00 94.44 192 PHE A N 1
ATOM 1459 C CA . PHE A 1 192 ? -9.200 -4.099 11.927 1.00 94.44 192 PHE A CA 1
ATOM 1460 C C . PHE A 1 192 ? -9.859 -4.765 13.141 1.00 94.44 192 PHE A C 1
ATOM 1462 O O . PHE A 1 192 ? -10.648 -4.132 13.847 1.00 94.44 192 PHE A O 1
ATOM 1469 N N . LYS A 1 193 ? -9.474 -6.013 13.457 1.00 94.44 193 LYS A N 1
ATOM 1470 C CA . LYS A 1 193 ? -9.922 -6.728 14.668 1.00 94.44 193 LYS A CA 1
ATOM 1471 C C . LYS A 1 193 ? -9.543 -5.982 15.949 1.00 94.44 193 LYS A C 1
ATOM 1473 O O . LYS A 1 193 ? -10.350 -5.901 16.874 1.00 94.44 193 LYS A O 1
ATOM 1478 N N . ALA A 1 194 ? -8.354 -5.382 15.974 1.00 91.81 194 ALA A N 1
ATOM 1479 C CA . ALA A 1 194 ? -7.877 -4.543 17.071 1.00 91.81 194 ALA A CA 1
ATOM 1480 C C . ALA A 1 194 ? -8.528 -3.143 17.120 1.00 91.81 194 ALA A C 1
ATOM 1482 O O . ALA A 1 194 ? -8.221 -2.359 18.016 1.00 91.81 194 ALA A O 1
ATOM 1483 N N . ARG A 1 195 ? -9.448 -2.823 16.194 1.00 92.62 195 ARG A N 1
ATOM 1484 C CA . ARG A 1 195 ? -10.128 -1.519 16.060 1.00 92.62 195 ARG A CA 1
ATOM 1485 C C . ARG A 1 195 ? -9.180 -0.349 15.773 1.00 92.62 195 ARG A C 1
ATOM 1487 O O . ARG A 1 195 ? -9.528 0.805 16.017 1.00 92.62 195 ARG A O 1
ATOM 1494 N N . VAL A 1 196 ? -8.009 -0.627 15.204 1.00 93.00 196 VAL A N 1
ATOM 1495 C CA . VAL A 1 196 ? -7.060 0.384 14.720 1.00 93.00 196 VAL A CA 1
ATOM 1496 C C . VAL A 1 196 ? -7.388 0.688 13.257 1.00 93.00 196 VAL A C 1
ATOM 1498 O O . VAL A 1 196 ? -6.645 0.362 12.333 1.00 93.00 196 VAL A O 1
ATOM 1501 N N . TYR A 1 197 ? -8.571 1.265 13.031 1.00 93.69 197 TYR A N 1
ATOM 1502 C CA . TYR A 1 197 ? -9.186 1.326 11.701 1.00 93.69 197 TYR A CA 1
ATOM 1503 C C . TYR A 1 197 ? -8.357 2.071 10.652 1.00 93.69 197 TYR A C 1
ATOM 1505 O O . TYR A 1 197 ? -8.290 1.631 9.509 1.00 93.69 197 TYR A O 1
ATOM 1513 N N . HIS A 1 198 ? -7.699 3.173 11.025 1.00 93.81 198 HIS A N 1
ATOM 1514 C CA . HIS A 1 198 ? -6.851 3.916 10.089 1.00 93.8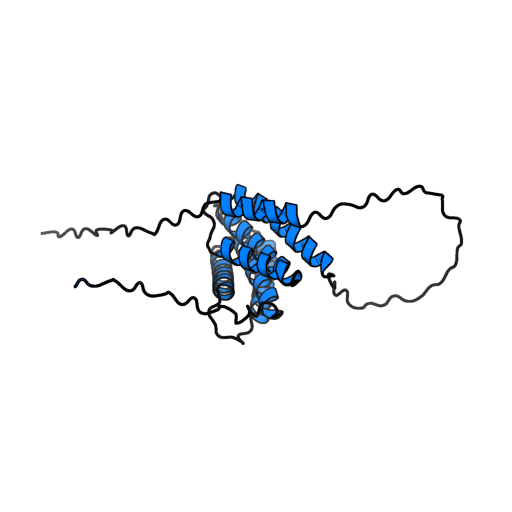1 198 HIS A CA 1
ATOM 1515 C C . HIS A 1 198 ? -5.693 3.044 9.582 1.00 93.81 198 HIS A C 1
ATOM 1517 O O . HIS A 1 198 ? -5.506 2.914 8.377 1.00 93.81 198 HIS A O 1
ATOM 1523 N N . GLN A 1 199 ? -4.988 2.368 10.493 1.00 94.25 199 GLN A N 1
ATOM 1524 C CA . GLN A 1 199 ? -3.916 1.439 10.142 1.00 94.25 199 GLN A CA 1
ATOM 1525 C C . GLN A 1 199 ? -4.428 0.274 9.282 1.00 94.25 199 GLN A C 1
ATOM 1527 O O . GLN A 1 199 ? -3.781 -0.104 8.308 1.00 94.25 199 GLN A O 1
ATOM 1532 N N . ALA A 1 200 ? -5.603 -0.269 9.611 1.00 95.56 200 ALA A N 1
ATOM 1533 C CA . ALA A 1 200 ? -6.221 -1.345 8.844 1.00 95.56 200 ALA A CA 1
ATOM 1534 C C . ALA A 1 200 ? -6.504 -0.943 7.389 1.00 95.56 200 ALA A C 1
ATOM 1536 O O . ALA A 1 200 ? -6.195 -1.702 6.471 1.00 95.56 200 ALA A O 1
ATOM 1537 N N . LEU A 1 201 ? -7.055 0.257 7.175 1.00 97.38 201 LEU A N 1
ATOM 1538 C CA . LEU A 1 201 ? -7.338 0.778 5.838 1.00 97.38 201 LEU A CA 1
ATOM 1539 C C . LEU A 1 201 ? -6.058 1.028 5.034 1.00 97.38 201 LEU A C 1
ATOM 1541 O O . LEU A 1 201 ? -6.029 0.711 3.849 1.00 97.38 201 LEU A O 1
ATOM 1545 N N . GLU A 1 202 ? -4.996 1.543 5.655 1.00 97.44 202 GLU A N 1
ATOM 1546 C CA . GLU A 1 202 ? -3.712 1.736 4.969 1.00 97.44 202 GLU A CA 1
ATOM 1547 C C . GLU A 1 202 ? -3.094 0.401 4.528 1.00 97.44 202 GLU A C 1
ATOM 1549 O O . GLU A 1 202 ? -2.695 0.258 3.373 1.00 97.44 202 GLU A O 1
ATOM 1554 N N . PHE A 1 203 ? -3.111 -0.628 5.381 1.00 97.56 203 PHE A N 1
ATOM 1555 C CA . PHE A 1 203 ? -2.672 -1.965 4.969 1.00 97.56 203 PHE A CA 1
ATOM 1556 C C . PHE A 1 203 ? -3.541 -2.562 3.848 1.00 97.56 203 PHE A C 1
ATOM 1558 O O . PHE A 1 203 ? -3.007 -3.170 2.919 1.00 97.56 203 PHE A O 1
ATOM 1565 N N . ALA A 1 204 ? -4.862 -2.358 3.885 1.00 98.12 204 ALA A N 1
ATOM 1566 C CA . ALA A 1 204 ? -5.762 -2.824 2.828 1.00 98.12 204 ALA A CA 1
ATOM 1567 C C . ALA A 1 204 ? -5.495 -2.114 1.484 1.00 98.12 204 ALA A C 1
ATOM 1569 O O . ALA A 1 204 ? -5.465 -2.763 0.438 1.00 98.12 204 ALA A O 1
ATOM 1570 N N . ARG A 1 205 ? -5.227 -0.800 1.500 1.00 98.38 205 ARG A N 1
ATOM 1571 C CA . ARG A 1 205 ? -4.832 -0.032 0.303 1.00 98.38 205 ARG A CA 1
ATOM 1572 C C . ARG A 1 205 ? -3.481 -0.477 -0.249 1.00 98.38 205 ARG A C 1
ATOM 1574 O O . ARG A 1 205 ? -3.323 -0.549 -1.466 1.00 98.38 205 ARG A O 1
ATOM 1581 N N . ALA A 1 206 ? -2.524 -0.805 0.621 1.00 97.25 206 ALA A N 1
ATOM 1582 C CA . ALA A 1 206 ? -1.252 -1.382 0.198 1.00 97.25 206 ALA A CA 1
ATOM 1583 C C . ALA A 1 206 ? -1.462 -2.723 -0.524 1.00 97.25 206 ALA A C 1
ATOM 1585 O O . ALA A 1 206 ? -0.953 -2.905 -1.628 1.00 97.25 206 ALA A O 1
ATOM 1586 N N . ALA A 1 207 ? -2.264 -3.628 0.048 1.00 96.94 207 ALA A N 1
ATOM 1587 C CA . ALA A 1 207 ? -2.578 -4.917 -0.571 1.00 96.94 207 ALA A CA 1
ATOM 1588 C C . ALA A 1 207 ? -3.280 -4.761 -1.935 1.00 96.94 207 ALA A C 1
ATOM 1590 O O . ALA A 1 207 ? -2.888 -5.411 -2.904 1.00 96.94 207 ALA A O 1
ATOM 1591 N N . GLU A 1 208 ? -4.259 -3.856 -2.046 1.00 97.62 208 GLU A N 1
ATOM 1592 C CA . GLU A 1 208 ? -4.937 -3.537 -3.313 1.00 97.62 208 GLU A CA 1
ATOM 1593 C C . GLU A 1 208 ? -3.951 -3.021 -4.376 1.00 97.62 208 GLU A C 1
ATOM 1595 O O . GLU A 1 208 ? -3.964 -3.474 -5.524 1.00 97.62 208 GLU A O 1
ATOM 1600 N N . ALA A 1 209 ? -3.047 -2.115 -3.995 1.00 96.56 209 ALA A N 1
ATOM 1601 C CA . ALA A 1 209 ? -2.029 -1.590 -4.897 1.00 96.56 209 ALA A CA 1
ATOM 1602 C C . ALA A 1 209 ? -1.088 -2.682 -5.423 1.00 96.56 209 ALA A C 1
ATOM 1604 O O . ALA A 1 209 ? -0.798 -2.717 -6.619 1.00 96.56 209 ALA A O 1
ATOM 1605 N N . LEU A 1 210 ? -0.668 -3.610 -4.561 1.00 94.69 210 LEU A N 1
ATOM 1606 C CA . LEU A 1 210 ? 0.157 -4.752 -4.959 1.00 94.69 210 LEU A CA 1
ATOM 1607 C C . LEU A 1 210 ? -0.607 -5.689 -5.904 1.00 94.69 210 LEU A C 1
ATOM 1609 O O . LEU A 1 210 ? -0.044 -6.155 -6.897 1.00 94.69 210 LEU A O 1
ATOM 1613 N N . ALA A 1 211 ? -1.899 -5.916 -5.660 1.00 93.81 211 ALA A N 1
ATOM 1614 C CA . ALA A 1 211 ? -2.734 -6.732 -6.536 1.00 93.81 211 ALA A CA 1
ATOM 1615 C C . ALA A 1 211 ? -2.885 -6.138 -7.938 1.00 93.81 211 ALA A C 1
ATOM 1617 O O . ALA A 1 211 ? -2.826 -6.870 -8.924 1.00 93.81 211 ALA A O 1
ATOM 1618 N N . HIS A 1 212 ? -2.956 -4.812 -8.057 1.00 92.69 212 HIS A N 1
ATOM 1619 C CA . HIS A 1 212 ? -2.949 -4.144 -9.360 1.00 92.69 212 HIS A CA 1
ATOM 1620 C C . HIS A 1 212 ? -1.653 -4.372 -10.147 1.00 92.69 212 HIS A C 1
ATOM 1622 O O . HIS A 1 212 ? -1.696 -4.456 -11.376 1.00 92.69 212 HIS A O 1
ATOM 1628 N N . VAL A 1 213 ? -0.512 -4.474 -9.461 1.00 91.44 213 VAL A N 1
ATOM 1629 C CA . VAL A 1 213 ? 0.777 -4.799 -10.087 1.00 91.44 213 VAL A CA 1
ATOM 1630 C C . VAL A 1 213 ? 0.775 -6.246 -10.583 1.00 91.44 213 VAL A C 1
ATOM 1632 O O . VAL A 1 213 ? 1.111 -6.496 -11.742 1.00 91.44 213 VAL A O 1
ATOM 1635 N N . LYS A 1 214 ? 0.331 -7.197 -9.747 1.00 88.31 214 LYS A N 1
ATOM 1636 C CA . LYS A 1 214 ? 0.241 -8.619 -10.123 1.00 88.31 214 LYS A CA 1
ATOM 1637 C C . LYS A 1 214 ? -0.692 -8.836 -11.317 1.00 88.31 214 LYS A C 1
ATOM 1639 O O . LYS A 1 214 ? -0.306 -9.503 -12.273 1.00 88.31 214 LYS A O 1
ATOM 1644 N N . GLN A 1 215 ? -1.872 -8.215 -11.307 1.00 85.56 215 GLN A N 1
ATOM 1645 C CA . GLN A 1 215 ? -2.885 -8.342 -12.361 1.00 85.56 215 GLN A CA 1
ATOM 1646 C C . GLN A 1 215 ? -2.371 -7.941 -13.752 1.00 85.56 215 GLN A C 1
ATOM 1648 O O . GLN A 1 215 ? -2.810 -8.493 -14.758 1.00 85.56 215 GLN A O 1
ATOM 1653 N N . ARG A 1 216 ? -1.451 -6.973 -13.836 1.00 83.94 216 ARG A N 1
ATOM 1654 C CA . ARG A 1 216 ? -0.926 -6.497 -15.125 1.00 83.94 216 ARG A CA 1
ATOM 1655 C C . ARG A 1 216 ? 0.174 -7.377 -15.702 1.00 83.94 216 ARG A C 1
ATOM 1657 O O . ARG A 1 216 ? 0.454 -7.259 -16.891 1.00 83.94 216 ARG A O 1
ATOM 1664 N N . GLY A 1 217 ? 0.788 -8.246 -14.898 1.00 66.19 217 GLY A N 1
ATOM 1665 C CA . GLY A 1 217 ? 1.716 -9.275 -15.371 1.00 66.19 217 GLY A CA 1
ATOM 1666 C C . GLY A 1 217 ? 2.989 -8.772 -16.068 1.00 66.19 217 GLY A C 1
ATOM 1667 O O . GLY A 1 217 ? 3.735 -9.594 -16.591 1.00 66.19 217 GLY A O 1
ATOM 1668 N N . ALA A 1 218 ? 3.271 -7.463 -16.095 1.00 57.47 218 ALA A N 1
ATOM 1669 C CA . ALA A 1 218 ? 4.488 -6.928 -16.714 1.00 57.47 218 ALA A CA 1
ATOM 1670 C C . ALA A 1 218 ? 5.727 -7.136 -15.825 1.00 57.47 218 ALA A C 1
ATOM 1672 O O . ALA A 1 218 ? 6.831 -7.304 -16.332 1.00 57.47 218 ALA A O 1
ATOM 1673 N N . LEU A 1 219 ? 5.535 -7.307 -14.512 1.00 54.66 219 LEU A N 1
ATOM 1674 C CA . LEU A 1 219 ? 6.542 -7.854 -13.599 1.00 54.66 219 LEU A CA 1
ATOM 1675 C C . LEU A 1 219 ? 6.643 -9.386 -13.651 1.00 54.66 219 LEU A C 1
ATOM 1677 O O . LEU A 1 219 ? 6.895 -10.031 -12.629 1.00 54.66 219 LEU A O 1
ATOM 1681 N N . LYS A 1 220 ? 6.542 -9.991 -14.841 1.00 52.50 220 LYS A N 1
ATOM 1682 C CA . LYS A 1 220 ? 7.250 -11.253 -15.086 1.00 52.50 220 LYS A CA 1
ATOM 1683 C C . LYS A 1 220 ? 8.738 -10.927 -15.034 1.00 52.50 220 LYS A C 1
ATOM 1685 O O . LYS A 1 220 ? 9.368 -10.699 -16.060 1.00 52.50 220 LYS A O 1
ATOM 1690 N N . LEU A 1 221 ? 9.266 -10.818 -13.811 1.00 48.78 221 LEU A N 1
ATOM 1691 C CA . LEU A 1 221 ? 10.682 -10.663 -13.516 1.00 48.78 221 LEU A CA 1
ATOM 1692 C C . LEU A 1 221 ? 11.426 -11.652 -14.405 1.00 48.78 221 LEU A C 1
ATOM 1694 O O . LEU A 1 221 ? 11.273 -12.864 -14.251 1.00 48.78 221 LEU A O 1
ATOM 1698 N N . GLY A 1 222 ? 12.135 -11.122 -15.401 1.00 39.75 222 GLY A N 1
ATOM 1699 C CA . GLY A 1 222 ? 12.758 -11.936 -16.427 1.00 39.75 222 GLY A CA 1
ATOM 1700 C C . GLY A 1 222 ? 13.567 -13.062 -15.792 1.00 39.75 222 GLY A C 1
ATOM 1701 O O . GLY A 1 222 ? 14.427 -12.822 -14.940 1.00 39.75 222 GLY A O 1
ATOM 1702 N N . ARG A 1 223 ? 13.307 -14.297 -16.236 1.00 41.50 223 ARG A N 1
ATOM 1703 C CA . ARG A 1 223 ? 14.267 -15.402 -16.152 1.00 41.50 223 ARG A CA 1
ATOM 1704 C C . ARG A 1 223 ? 15.556 -14.928 -16.812 1.00 41.50 223 ARG A C 1
ATOM 1706 O O . ARG A 1 223 ? 15.694 -14.964 -18.028 1.00 41.50 223 ARG A O 1
ATOM 1713 N N . GLY A 1 224 ? 16.463 -14.408 -16.003 1.00 38.78 224 GLY A N 1
ATOM 1714 C CA . GLY A 1 224 ? 17.682 -13.780 -16.490 1.00 38.78 224 GLY A CA 1
ATOM 1715 C C . GLY A 1 224 ? 18.737 -13.596 -15.413 1.00 38.78 224 GLY A C 1
ATOM 1716 O O . GLY A 1 224 ? 19.690 -12.852 -15.627 1.00 38.78 224 GLY A O 1
ATOM 1717 N N . HIS A 1 225 ? 18.624 -14.277 -14.268 1.00 34.41 225 HIS A N 1
ATOM 1718 C CA . HIS A 1 225 ? 19.805 -14.500 -13.448 1.00 34.41 225 HIS A CA 1
ATOM 1719 C C . HIS A 1 225 ? 20.659 -15.548 -14.153 1.00 34.41 225 HIS A C 1
ATOM 1721 O O . HIS A 1 225 ? 20.426 -16.751 -14.068 1.00 34.41 225 HIS A O 1
ATOM 1727 N N . LYS A 1 226 ? 21.666 -15.047 -14.876 1.00 37.44 226 LYS A N 1
ATOM 1728 C CA . LYS A 1 226 ? 22.918 -15.766 -15.094 1.00 37.44 226 LYS A CA 1
ATOM 1729 C C . LYS A 1 226 ? 23.258 -16.464 -13.781 1.00 37.44 226 LYS A C 1
ATOM 1731 O O . LYS A 1 226 ? 23.332 -15.794 -12.750 1.00 37.44 226 LYS A O 1
ATOM 1736 N N . ASN A 1 227 ? 23.435 -17.781 -13.836 1.00 31.34 227 ASN A N 1
ATOM 1737 C CA . ASN A 1 227 ? 24.056 -18.547 -12.769 1.00 31.34 227 ASN A CA 1
ATOM 1738 C C . ASN A 1 227 ? 25.299 -17.778 -12.314 1.00 31.34 227 ASN A C 1
ATOM 1740 O O . ASN A 1 227 ? 26.297 -17.723 -13.036 1.00 31.34 227 ASN A O 1
ATOM 1744 N N . LEU A 1 228 ? 25.228 -17.154 -11.138 1.00 32.16 228 LEU A N 1
ATOM 1745 C CA . LEU A 1 228 ? 26.423 -16.812 -10.393 1.00 32.16 228 LEU A CA 1
ATOM 1746 C C . LEU A 1 228 ? 27.019 -18.161 -10.016 1.00 32.16 228 LEU A C 1
ATOM 1748 O O . LEU A 1 228 ? 26.657 -18.763 -9.010 1.00 32.16 228 LEU A O 1
ATOM 1752 N N . GLN A 1 229 ? 27.880 -18.674 -10.895 1.00 32.41 229 GLN A N 1
ATOM 1753 C CA . GLN A 1 229 ? 28.834 -19.697 -10.527 1.00 32.41 229 GLN A CA 1
ATOM 1754 C C . GLN A 1 229 ? 29.656 -19.095 -9.392 1.00 32.41 229 GLN A C 1
ATOM 1756 O O . GLN A 1 229 ? 30.580 -18.312 -9.616 1.00 32.41 229 GLN A O 1
ATOM 1761 N N . LEU A 1 230 ? 29.280 -19.431 -8.160 1.00 33.47 230 LEU A N 1
ATOM 1762 C CA . LEU A 1 230 ? 30.187 -19.383 -7.033 1.00 33.47 230 LEU A CA 1
ATOM 1763 C C . LEU A 1 230 ? 31.326 -20.326 -7.409 1.00 33.47 230 LEU A C 1
ATOM 1765 O O . LEU A 1 230 ? 31.200 -21.543 -7.299 1.00 33.47 230 LEU A O 1
ATOM 1769 N N . LYS A 1 231 ? 32.412 -19.761 -7.943 1.00 35.81 231 LYS A N 1
ATOM 1770 C CA . LYS A 1 231 ? 33.679 -20.470 -8.059 1.00 35.81 231 LYS A CA 1
ATOM 1771 C C . LYS A 1 231 ? 34.050 -20.878 -6.641 1.00 35.81 231 LYS A C 1
ATOM 1773 O O . LYS A 1 231 ? 34.457 -20.039 -5.841 1.00 35.81 231 LYS A O 1
ATOM 1778 N N . SER A 1 232 ? 33.848 -22.151 -6.326 1.00 35.91 232 SER A N 1
ATOM 1779 C CA . SER A 1 232 ? 34.398 -22.771 -5.134 1.00 35.91 232 SER A CA 1
ATOM 1780 C C . SER A 1 232 ? 35.892 -22.481 -5.137 1.00 35.91 232 SER A C 1
ATOM 1782 O O . SER A 1 232 ? 36.590 -22.795 -6.103 1.00 35.91 232 SER A O 1
ATOM 1784 N N . ALA A 1 233 ? 36.361 -21.808 -4.090 1.00 37.31 233 ALA A N 1
ATOM 1785 C CA . ALA A 1 233 ? 37.775 -21.605 -3.864 1.00 37.31 233 ALA A CA 1
ATOM 1786 C C . ALA A 1 233 ? 38.440 -22.985 -3.815 1.00 37.31 233 ALA A C 1
ATOM 1788 O O . ALA A 1 233 ? 38.207 -23.768 -2.895 1.00 37.31 233 ALA A O 1
ATOM 1789 N N . VAL A 1 234 ? 39.233 -23.294 -4.839 1.00 38.25 234 VAL A N 1
ATOM 1790 C CA . VAL A 1 234 ? 40.192 -24.391 -4.782 1.00 38.25 234 VAL A CA 1
ATOM 1791 C C . VAL A 1 234 ? 41.195 -23.998 -3.708 1.00 38.25 234 VAL A C 1
ATOM 1793 O O . VAL A 1 234 ? 41.951 -23.044 -3.875 1.00 38.25 234 VAL A O 1
ATOM 1796 N N . VAL A 1 235 ? 41.151 -24.703 -2.583 1.00 46.06 235 VAL A N 1
ATOM 1797 C CA . VAL A 1 235 ? 42.203 -24.663 -1.571 1.00 46.06 235 VAL A CA 1
ATOM 1798 C C . VAL A 1 235 ? 43.426 -25.344 -2.189 1.00 46.06 235 VAL A C 1
ATOM 1800 O O . VAL A 1 235 ? 43.333 -26.530 -2.513 1.00 46.06 235 VAL A O 1
ATOM 1803 N N . PRO A 1 236 ? 44.563 -24.654 -2.386 1.00 42.06 236 PRO A N 1
ATOM 1804 C CA . PRO A 1 236 ? 45.782 -25.326 -2.799 1.00 42.06 236 PRO A CA 1
ATOM 1805 C C . PRO A 1 236 ? 46.300 -26.157 -1.620 1.00 42.06 236 PRO A C 1
ATOM 1807 O O . PRO A 1 236 ? 46.842 -25.638 -0.643 1.00 42.06 236 PRO A O 1
ATOM 1810 N N . GLY A 1 237 ? 46.070 -27.466 -1.708 1.00 46.59 237 GLY A N 1
ATOM 1811 C CA . GLY A 1 237 ? 46.732 -28.470 -0.891 1.00 46.59 237 GLY A CA 1
ATOM 1812 C C . GLY A 1 237 ? 48.208 -28.562 -1.269 1.00 46.59 237 GLY A C 1
ATOM 1813 O O . GLY A 1 237 ? 48.558 -28.607 -2.445 1.00 46.59 237 GLY A O 1
ATOM 1814 N N . LYS A 1 238 ? 49.038 -28.537 -0.229 1.00 43.00 238 LYS A N 1
ATOM 1815 C CA . LYS A 1 238 ? 50.500 -28.613 -0.214 1.00 43.00 238 LYS A CA 1
ATOM 1816 C C . LYS A 1 238 ? 51.038 -29.841 -0.966 1.00 43.00 238 LYS A C 1
ATOM 1818 O O . LYS A 1 238 ? 50.455 -30.918 -0.853 1.00 43.00 238 LYS A O 1
ATOM 1823 N N . LEU A 1 239 ? 52.170 -29.656 -1.650 1.00 48.22 239 LEU A N 1
ATOM 1824 C CA . LEU A 1 239 ? 53.154 -30.712 -1.917 1.00 48.22 239 LEU A CA 1
ATOM 1825 C C . LEU A 1 239 ? 54.100 -30.825 -0.718 1.00 48.22 239 LEU A C 1
ATOM 1827 O O . LEU A 1 239 ? 54.392 -29.762 -0.118 1.00 48.22 239 LEU A O 1
#

pLDDT: mean 71.24, std 23.93, range [30.64, 98.44]

Sequence (239 aa):
MLFLGGCSFRQVGGPTWLLDQSSLSAQWADLVASNSSPKKERTTLMPPPKKAAAKKAGKKTPGHHHEKHGPASDLRRAYEHMGRIAVLRQSLKSSVTDAVVELTTLAQRSIKDGHSKDAADLLRALEHLSFAVLAGGVSGAVRVSAELKASITEQFDELTRRADEHWKEEEEHSNPLTAIYESSRNSAASAFKARVYHQALEFARAAEALAHVKQRGALKLGRGHKNLQLKSAVVPGKL

Radius of gyration: 25.39 Å; Cα contacts (8 Å, |Δi|>4): 177; chains: 1; bounding box: 78×69×85 Å

Solvent-accessible surface area (backbone atoms only — not comparable to full-atom values): 14554 Å² total; per-residue (Å²): 138,85,86,83,83,80,84,80,82,80,83,76,84,74,87,85,77,82,75,61,67,63,60,55,53,49,58,51,51,55,52,58,63,72,67,62,70,83,80,77,84,76,86,77,84,82,83,84,87,80,91,80,91,80,90,80,90,80,80,94,76,93,78,80,88,70,80,75,68,47,67,70,53,24,40,52,48,21,53,51,33,49,53,52,39,58,56,52,55,75,72,46,91,62,78,86,47,70,67,58,56,50,40,50,52,53,20,53,49,25,48,76,73,67,38,18,59,46,15,22,28,34,29,46,17,52,40,25,47,53,50,22,56,58,46,65,70,60,86,65,84,70,89,70,53,72,68,58,48,50,54,53,46,54,53,44,52,52,35,45,50,52,16,56,72,38,51,66,92,82,72,98,61,96,42,71,69,54,58,52,32,52,50,24,45,52,47,12,54,50,27,43,76,72,56,41,52,70,30,11,45,24,17,24,49,17,22,28,26,44,13,58,37,59,61,66,55,75,76,61,72,67,95,67,79,71,80,77,74,77,74,73,79,80,75,85,76,83,132

Mean predicted aligned error: 16.15 Å

Organism: NCBI:txid2211140

Foldseek 3Di:
DDDDDDDDDDDDDDDPPPDDPVVVVVVVVVVVVVPPDDDPDDDDDDDDDDDDDDDDDDDDDDDDPPPPQDLVNLQVLLVVLVVLLVVLVVVDPDDDDPLNVVLCVLLVVCVVVSVSNLSNLSSLLSSLLSQLSVLVVPPDLDDDDPVRLVVLVVLLVVLQVLLVVLQDDDDDDPDPLVVLLVVLSVQLVVCVVVNSSSSNNSSSSSSNSSSVSVNVVPPPVDPDPDPPPPPDPDDDDDD

=== Feature glossary ===
Key to the feature types in this record:

Secondary structure (8-state, DSSP). Secondary structure is the local, repeating backbone conformation. DSSP classifies it into eight states by reading the hydrogen-bond network: three helix types (H, G, I), two β types (E, B), two non-regular types (T, S), and unstructured coil (-).

Backbone torsions (φ/ψ). Backbone dihedral angles. Every residue except chain termini has a φ (preceding-C → N → Cα → C) and a ψ (N → Cα → C → next-N). They are reported in degrees following the IUPAC sign convention. Secondary structure is essentially a statement about which (φ, ψ) basin each residue occupies.

Predicted aligned error. Predicted Aligned Error (PAE) is an AlphaFold confidence matrix: entry (i, j) is the expected error in the position of residue j, in ångströms, when the prediction is superimposed on the true structure at residue i. Low PAE within a block of residues means that block is internally rigid and well-predicted; high PAE between two blocks means their relative placement is uncertain even if each block individually is confident.

B-factor. B-factor (Debye–Waller factor) reflects atomic displacement in the crystal lattice. It is an experimental observable (units Å²), not a prediction; low values mean the atom is pinned down, high values mean it moves or is heterogeneous across the crystal.

Secondary structure (3-state, P-SEA). Three-state secondary structure (P-SEA) collapses the eight DSSP classes into helix (a), strand (b), and coil (c). P-SEA assigns these from Cα geometry alone — distances and angles — without requiring backbone oxygens, so it works on any Cα trace.

Sequence. Primary structure: the covalent order of the twenty standard amino acids along the backbone. Two proteins with the same sequence will (almost always) fold to the same structure; two with 30% identity often share a fold but not the details.

pLDDT. pLDDT is the predicted lDDT-Cα score: AlphaFold's confidence that the local environment of each residue (all inter-atomic distances within 15 Å) is correctly placed. It is a per-residue number between 0 and 100, with higher meaning more reliable.

InterPro / GO / CATH / organism. Functional annotations link the protein to curated databases. InterPro entries identify conserved domains and families by matching the sequence against member-database signatures (Pfam, PROSITE, CDD, …). Gene Ontology (GO) terms describe molecular function, biological process, and cellular component in a controlled vocabulary. CATH places the structure in a hierarchical fold classification (Class/Architecture/Topology/Homologous-superfamily). The organism is the source species.

Contact-map, Ramachandran, and PAE plots. Three diagnostic plots accompany the record. The Cα contact map visualizes the tertiary structure as a 2D adjacency matrix (8 Å cutoff, sequence-local contacts suppressed). The Ramachandran plot shows the distribution of backbone (φ, ψ) torsions, with points in the α and β basins reflecting secondary structure content. The PAE plot shows AlphaFold's inter-residue confidence as a color matrix.

mmCIF coordinates. The mmCIF table is the protein's shape written out atom by atom. For each backbone N, Cα, C, and carbonyl 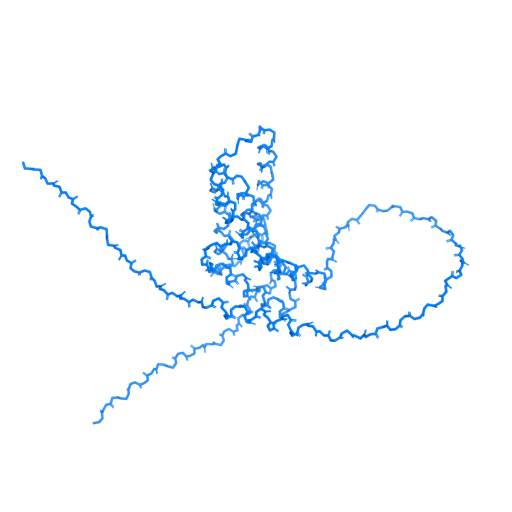O, it records an (x, y, z) coordinate triple in Å plus the residue type, chain letter, and residue number.

Radius of gyration, Cα contacts, bounding box. Three whole-structure scalars: the radius of gyration (RMS distance of Cα from centroid, in Å), the count of Cα–Cα contacts (pairs closer than 8 Å and separated by more than four residues in sequence — i.e. tertiary, not local, contacts), and the bounding-box dimensions. Together they distinguish compact globular folds from extended fibres or disordered chains.

Foldseek 3Di. The Foldseek 3Di string encodes local tertiary geometry as a 20-letter alphabet — one character per residue — derived from the relative positions of nearby Cα atoms. Unlike the amino-acid sequence, 3Di is a direct function of the 3D structure, so two proteins with the same fold have similar 3Di strings even at low sequence identity.

Rendered structure images. Six rendered views show the 3D structure from the faces of a cube — i.e. along ±x, ±y, ±z. Rendering representation is drawn randomly per protein from cartoon (secondary-structure ribbons), sticks (backbone bonds), or molecular surface; coloring is either N→C rainbow (blue at the N-terminus through red at the C-terminus) or one color per chain.

Nearest PDB structures. The Foldseek neighbor list gives the closest experimentally determined structures in the PDB, ranked by structural alignment. TM-score near 1 means near-identical fold; near 0.3 means only rough topology match. This is how one finds what a novel AlphaFold prediction most resembles in the solved-structure universe.

Solvent-accessible surface area. SASA measures how much of the protein is reachable by solvent. It is computed by rolling a water-sized probe over the atomic surface and summing the exposed area (Å²). Per-residue SASA distinguishes core (buried, low SASA) from surface (exposed, high SASA) residues; total SASA is a whole-molecule size measure.